Protein 3IC7 (pdb70)

Sequence (218 aa):
IYLQIADRICDDILLGQYEEEGRIPSVREYASIVVNANTVRSYEYLQSQEVIYNKRGIGFFVASGAKLIHSLRKEQFLKEEVGSFFRQLYTLGISIKEIEKYYEFIQRQNAIYLQIADRICDDILLGQYEEEGRIPSVREYAVNANTVRSYEYLQSQEVIYNKRGIGFFVASGAKLIHSLRKEQFLKEEVGSFFRQLYTLGISIKEIEKYYEFIQRQN

B-factor: mean 102.3, std 21.09, range [52.67, 275.91]

Foldseek 3Di:
DLPPVCCVVLCCVLVVVAPAQGADDDLQPVCVVVPDRPSSVHVVVCVVVQQWDQDVPPHIGGHDPNVVVVVVVVCVCVPPVVVVDVVVCVVVVNDPVRVVCVPVVVVVVD/DVCVVVLLVPLVCDLVCVADAQRFDDDLVVVPVHSVSVVSVVVCVVLVQWDDDVPPHIHGHHVNVNVVVPVVVCVCVPPVVVVVVVCVVVVHDPVVVVVCVVVVVVVD

Secondary structure (DSSP, 8-state):
-TTHHHHHHHHHHHTTSS-BTSEEPPTTTTTT----STT---HHHHHTTTSEEEETTTEEEE-TT---HHHHHHTTIIIIISHHHHHHIIIII--HHHHH--TTHHHHH-/-HHHHTTTTTHHHHHTTSS-BTSEE--HHHH----S---HHHHHHTTTSEEEETTTEEEEPTT---HHHHHHHHHHTTTHHHHHHHHHHHT--HHHH---TTTGGGG-

Nearest PDB structures (foldseek):
  3ic7-assembly1_B  TM=1.009E+00  e=1.689E-17  Bacteroides thetaiotaomicron VPI-5482
  3ic7-assembly1_A  TM=9.485E-01  e=8.881E-13  Bacteroides thetaiotaomicron VPI-5482
  2du9-assembly1_A  TM=7.535E-01  e=6.098E-07  Corynebacterium glutamicum ATCC 13032
  3tqn-assembly2_B  TM=7.382E-01  e=6.534E-06  Coxiella burnetii
  2ek5-assembly1_B  TM=7.025E-01  e=9.083E-06  Corynebacterium glutamicum ATCC 13032

Radius of gyration: 25.04 Å; Cα contacts (8 Å, |Δi|>4): 204; chains: 2; bounding box: 62×42×68 Å

CATH classification: 1.10.10.10 (+1 more: 1.10.287.100)

InterPro domains:
  IPR000524 Transcription regulator HTH, GntR [PF00392] (10-72)
  IPR000524 Transcription regulator HTH, GntR [PS50949] (7-75)
  IPR000524 Transcription regulator HTH, GntR [SM00345] (13-72)
  IPR000524 Transcription regulator HTH, GntR [cd07377] (9-73)
  IPR036388 Winged helix-like DNA-binding domain superfamily [G3DSA:1.10.10.10] (1-74)
  IPR036390 Winged helix DNA-binding domain superfamily [SSF46785] (2-76)

Structure (mmCIF, N/CA/C/O backbone):
data_3IC7
#
_entry.id   3IC7
#
_cell.length_a   82.826
_cell.length_b   82.826
_cell.length_c   85.162
_cell.angle_alpha   90.00
_cell.angle_beta   90.00
_cell.angle_gamma   120.00
#
_symmetry.space_group_name_H-M   'P 32 2 1'
#
loop_
_entity.id
_entity.type
_entity.pdbx_description
1 polymer 'Putative transcriptional regulator'
2 water water
#
loop_
_atom_site.group_PDB
_atom_site.id
_atom_site.type_symbol
_atom_site.label_atom_id
_atom_site.label_alt_id
_atom_site.label_comp_id
_atom_site.label_asym_id
_atom_site.label_entity_id
_atom_site.label_seq_id
_atom_site.pdbx_PDB_ins_code
_atom_site.Cartn_x
_atom_site.Cartn_y
_atom_site.Cartn_z
_atom_site.occupancy
_atom_site.B_iso_or_equiv
_atom_site.auth_seq_i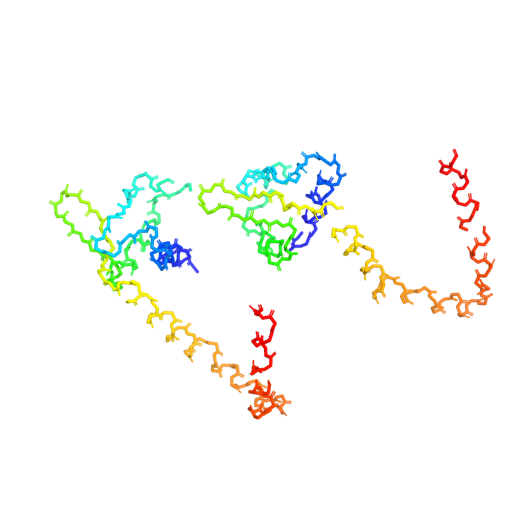d
_atom_site.auth_comp_id
_atom_site.auth_asym_id
_atom_site.auth_atom_id
_atom_site.pdbx_PDB_model_num
ATOM 1 N N . ILE A 1 12 ? 46.848 55.188 1.206 1.00 118.73 9 ILE A N 1
ATOM 2 C CA . ILE A 1 12 ? 45.406 55.215 1.007 1.00 121.59 9 ILE A CA 1
ATOM 3 C C . ILE A 1 12 ? 44.746 54.097 1.818 1.00 124.50 9 ILE A C 1
ATOM 4 O O . ILE A 1 12 ? 45.179 53.807 2.936 1.00 114.45 9 ILE A O 1
ATOM 9 N N . TYR A 1 13 ? 43.689 53.491 1.275 1.00 129.61 10 TYR A N 1
ATOM 10 C CA . TYR A 1 13 ? 43.083 52.336 1.927 1.00 132.62 10 TYR A CA 1
ATOM 11 C C . TYR A 1 13 ? 44.321 51.521 2.287 1.00 128.23 10 TYR A C 1
ATOM 12 O O . TYR A 1 13 ? 44.478 51.050 3.411 1.00 125.88 10 TYR A O 1
ATOM 21 N N . LEU A 1 14 ? 45.239 51.450 1.328 1.00 126.99 11 LEU A N 1
ATOM 22 C CA . LEU A 1 14 ? 46.347 50.512 1.371 1.00 124.80 11 LEU A CA 1
ATOM 23 C C . LEU A 1 14 ? 47.711 51.086 1.733 1.00 121.54 11 LEU A C 1
ATOM 24 O O . LEU A 1 14 ? 48.378 50.554 2.611 1.00 123.22 11 LEU A O 1
ATOM 29 N N . GLN A 1 15 ? 48.144 52.134 1.035 1.00 121.53 12 GLN A N 1
ATOM 30 C CA . GLN A 1 15 ? 49.551 52.529 1.085 1.00 119.46 12 GLN A CA 1
ATOM 31 C C . GLN A 1 15 ? 50.089 52.348 2.486 1.00 115.55 12 GLN A C 1
ATOM 32 O O . GLN A 1 15 ? 51.119 51.698 2.683 1.00 108.47 12 GLN A O 1
ATOM 38 N N . ILE A 1 16 ? 49.344 52.906 3.443 1.00 119.70 13 ILE A N 1
ATOM 39 C CA . ILE A 1 16 ? 49.581 52.811 4.895 1.00 113.99 13 ILE A CA 1
ATOM 40 C C . ILE A 1 16 ? 50.170 51.469 5.380 1.00 109.64 13 ILE A C 1
ATOM 41 O O . ILE A 1 16 ? 51.174 51.442 6.112 1.00 105.25 13 ILE A O 1
ATOM 46 N N . ALA A 1 17 ? 49.511 50.377 4.979 1.00 109.94 14 ALA A N 1
ATOM 47 C CA . ALA A 1 17 ? 49.909 49.005 5.297 1.00 104.24 14 ALA A CA 1
ATOM 48 C C . ALA A 1 17 ? 51.410 48.830 5.156 1.00 98.56 14 ALA A C 1
ATOM 49 O O . ALA A 1 17 ? 52.049 48.192 5.978 1.00 98.32 14 ALA A O 1
ATOM 51 N N . ASP A 1 18 ? 51.966 49.418 4.108 1.00 94.61 15 ASP A N 1
ATOM 52 C CA . ASP A 1 18 ? 53.391 49.328 3.862 1.00 94.63 15 ASP A CA 1
ATOM 53 C C . ASP A 1 18 ? 54.221 50.186 4.841 1.00 95.79 15 ASP A C 1
ATOM 54 O O . ASP A 1 18 ? 55.168 49.677 5.416 1.00 99.04 15 ASP A O 1
ATOM 59 N N . ARG A 1 19 ? 53.872 51.455 5.068 1.00 95.32 16 ARG A N 1
ATOM 60 C CA . ARG A 1 19 ? 54.641 52.272 6.016 1.00 92.19 16 ARG A CA 1
ATOM 61 C C . ARG A 1 19 ? 54.643 51.598 7.358 1.00 90.67 16 ARG A C 1
ATOM 62 O O . ARG A 1 19 ? 55.634 51.598 8.085 1.00 89.59 16 ARG A O 1
ATOM 70 N N . ILE A 1 20 ? 53.505 51.018 7.674 1.00 90.01 17 ILE A N 1
ATOM 71 C CA . ILE A 1 20 ? 53.333 50.369 8.944 1.00 89.03 17 ILE A CA 1
ATOM 72 C C . ILE A 1 20 ? 53.906 48.982 8.906 1.00 87.95 17 ILE A C 1
ATOM 73 O O . ILE A 1 20 ? 54.632 48.586 9.805 1.00 91.74 17 ILE A O 1
ATOM 78 N N . CYS A 1 21 ? 53.586 48.233 7.865 1.00 83.97 18 CYS A N 1
ATOM 79 C CA . CYS A 1 21 ? 54.167 46.911 7.750 1.00 86.39 18 CYS A CA 1
ATOM 80 C C . CYS A 1 21 ? 55.687 47.005 7.831 1.00 89.42 18 CYS A C 1
ATOM 81 O O . CYS A 1 21 ? 56.335 46.204 8.514 1.00 86.61 18 CYS A O 1
ATOM 84 N N . ASP A 1 22 ? 56.256 47.991 7.149 1.00 88.45 19 ASP A N 1
ATOM 85 C CA . ASP A 1 22 ? 57.701 48.143 7.139 1.00 83.82 19 ASP A CA 1
ATOM 86 C C . ASP A 1 22 ? 58.179 48.653 8.486 1.00 83.63 19 ASP A C 1
ATOM 87 O O . ASP A 1 22 ? 59.234 48.247 8.956 1.00 83.01 19 ASP A O 1
ATOM 92 N N . ASP A 1 23 ? 57.396 49.513 9.124 1.00 86.77 20 ASP A N 1
ATOM 93 C CA . ASP A 1 23 ? 57.594 49.700 10.546 1.00 86.84 20 ASP A CA 1
ATOM 94 C C . ASP A 1 23 ? 57.712 48.288 11.141 1.00 83.20 20 ASP A C 1
ATOM 95 O O . ASP A 1 23 ? 58.662 48.001 11.874 1.00 76.52 20 ASP A O 1
ATOM 100 N N . ILE A 1 24 ? 56.779 47.400 10.772 1.00 81.59 21 ILE A N 1
ATOM 101 C CA . ILE A 1 24 ? 56.661 46.067 11.389 1.00 82.35 21 ILE A CA 1
ATOM 102 C C . ILE A 1 24 ? 57.772 45.083 11.050 1.00 78.53 21 ILE A C 1
ATOM 103 O O . ILE A 1 24 ? 58.221 44.337 11.920 1.00 79.17 21 ILE A O 1
ATOM 108 N N . LEU A 1 25 ? 58.198 45.062 9.794 1.00 75.75 22 LEU A N 1
ATOM 109 C CA . LEU A 1 25 ? 59.294 44.198 9.379 1.00 76.08 22 LEU A CA 1
ATOM 110 C C . LEU A 1 25 ? 60.651 44.788 9.746 1.00 77.81 22 LEU A C 1
ATOM 111 O O . LEU A 1 25 ? 61.672 44.083 9.744 1.00 74.72 22 LEU A O 1
ATOM 116 N N . LEU A 1 26 ? 60.648 46.089 10.038 1.00 74.77 23 LEU A N 1
ATOM 117 C CA . LEU A 1 26 ? 61.796 46.764 10.622 1.00 72.41 23 LEU A CA 1
ATOM 118 C C . LEU A 1 26 ? 61.864 46.445 12.115 1.00 79.66 23 LEU A C 1
ATOM 119 O O . LEU A 1 26 ? 62.751 46.937 12.837 1.00 76.27 23 LEU A O 1
ATOM 124 N N . GLY A 1 27 ? 60.908 45.634 12.567 1.00 75.81 24 GLY A N 1
ATOM 125 C CA . GLY A 1 27 ? 60.742 45.328 13.968 1.00 70.76 24 GLY A CA 1
ATOM 126 C C . GLY A 1 27 ? 60.517 46.601 14.755 1.00 72.46 24 GLY A C 1
ATOM 127 O O . GLY A 1 27 ? 60.679 46.621 15.968 1.00 75.07 24 GLY A O 1
ATOM 128 N N . GLN A 1 28 ? 60.154 47.673 14.064 1.00 72.30 25 GLN A N 1
ATOM 129 C CA . GLN A 1 28 ? 59.850 48.933 14.718 1.00 75.95 25 GLN A CA 1
ATOM 130 C C . GLN A 1 28 ? 58.673 48.686 15.677 1.00 82.51 25 GLN A C 1
ATOM 131 O O . GLN A 1 28 ? 58.629 49.220 16.805 1.00 85.38 25 GLN A O 1
ATOM 137 N N . TYR A 1 29 ? 57.728 47.861 15.221 1.00 79.05 26 TYR A N 1
ATOM 138 C CA . TYR A 1 29 ? 56.622 47.396 16.050 1.00 80.69 26 TYR A CA 1
ATOM 139 C C . TYR A 1 29 ? 56.752 45.911 16.224 1.00 81.52 26 TYR A C 1
ATOM 140 O O . TYR A 1 29 ? 56.784 45.167 15.239 1.00 74.77 26 TYR A O 1
ATOM 149 N N . GLU A 1 30 ? 56.812 45.494 17.488 1.00 78.68 27 GLU A N 1
ATOM 150 C CA . GLU A 1 30 ? 56.971 44.094 17.870 1.00 76.18 27 GLU A CA 1
ATOM 151 C C . GLU A 1 30 ? 55.653 43.284 17.796 1.00 78.99 27 GLU A C 1
ATOM 152 O O . GLU A 1 30 ? 54.561 43.833 17.941 1.00 81.67 27 GLU A O 1
ATOM 158 N N . GLU A 1 31 ? 55.737 41.983 17.554 1.00 75.44 28 GLU A N 1
ATOM 159 C CA . GLU A 1 31 ? 54.523 41.182 17.555 1.00 72.09 28 GLU A CA 1
ATOM 160 C C . GLU A 1 31 ? 54.103 41.066 18.986 1.00 72.32 28 GLU A C 1
ATOM 161 O O . GLU A 1 31 ? 54.953 40.897 19.863 1.00 75.06 28 GLU A O 1
ATOM 167 N N . GLU A 1 32 ? 52.802 41.185 19.235 1.00 74.87 29 GLU A N 1
ATOM 168 C CA . GLU A 1 32 ? 52.263 41.222 20.612 1.00 77.75 29 GLU A CA 1
ATOM 169 C C . GLU A 1 32 ? 52.664 42.498 21.309 1.00 74.03 29 GLU A C 1
ATOM 170 O O . GLU A 1 32 ? 52.790 42.564 22.529 1.00 73.15 29 GLU A O 1
ATOM 176 N N . GLY A 1 33 ? 52.879 43.504 20.485 1.00 75.20 30 GLY A N 1
ATOM 177 C CA . GLY A 1 33 ? 53.216 44.822 20.943 1.00 80.46 30 GLY A CA 1
ATOM 178 C C . GLY A 1 33 ? 52.459 45.840 20.120 1.00 89.08 30 GLY A C 1
ATOM 179 O O . GLY A 1 33 ? 51.893 45.543 19.048 1.00 83.83 30 GLY A O 1
ATOM 180 N N . ARG A 1 34 ? 52.439 47.072 20.619 1.00 98.41 31 ARG A N 1
ATOM 181 C CA . ARG A 1 34 ? 51.377 48.014 20.290 1.00 102.60 31 ARG A CA 1
ATOM 182 C C . ARG A 1 34 ? 51.760 48.884 19.097 1.00 93.63 31 ARG A C 1
ATOM 183 O O . ARG A 1 34 ? 52.908 49.309 18.970 1.00 81.78 31 ARG A O 1
ATOM 191 N N . ILE A 1 35 ? 50.791 49.144 18.225 1.00 94.67 32 ILE A N 1
ATOM 192 C CA . ILE A 1 35 ? 50.829 50.322 17.367 1.00 99.92 32 ILE A CA 1
ATOM 193 C C . ILE A 1 35 ? 50.005 51.461 17.957 1.00 111.07 32 ILE A C 1
ATOM 194 O O . ILE A 1 35 ? 48.926 51.239 18.508 1.00 112.93 32 ILE A O 1
ATOM 199 N N . PRO A 1 36 ? 50.519 52.681 17.838 1.00 117.53 33 PRO A N 1
ATOM 200 C CA . PRO A 1 36 ? 49.935 53.834 18.529 1.00 128.87 33 PRO A CA 1
ATOM 201 C C . PRO A 1 36 ? 48.632 54.285 17.876 1.00 133.97 33 PRO A C 1
ATOM 202 O O . PRO A 1 36 ? 48.287 53.807 16.795 1.00 130.61 33 PRO A O 1
ATOM 206 N N . SER A 1 37 ? 47.921 55.197 18.531 1.00 134.02 34 SER A N 1
ATOM 207 C CA . SER A 1 37 ? 46.538 55.490 18.176 1.00 130.40 34 SER A CA 1
ATOM 208 C C . SER A 1 37 ? 46.408 55.828 16.694 1.00 125.14 34 SER A C 1
ATOM 209 O O . SER A 1 37 ? 47.329 56.379 16.091 1.00 121.13 34 SER A O 1
ATOM 212 N N . VAL A 1 38 ? 45.260 55.495 16.115 1.00 118.57 35 VAL A N 1
ATOM 213 C CA . VAL A 1 38 ? 44.896 55.991 14.793 1.00 116.25 35 VAL A CA 1
ATOM 214 C C . VAL A 1 38 ? 44.707 57.504 14.804 1.00 115.62 35 VAL A C 1
ATOM 215 O O . VAL A 1 38 ? 44.704 58.147 13.754 1.00 122.25 35 VAL A O 1
ATOM 219 N N . ARG A 1 39 ? 44.548 58.066 15.998 1.00 124.01 36 ARG A N 1
ATOM 220 C CA . ARG A 1 39 ? 44.628 59.510 16.181 1.00 127.61 36 ARG A CA 1
ATOM 221 C C . ARG A 1 39 ? 46.035 60.026 15.894 1.00 127.29 36 ARG A C 1
ATOM 222 O O . ARG A 1 39 ? 46.212 61.001 15.163 1.00 122.38 36 ARG A O 1
ATOM 230 N N . GLU A 1 40 ? 47.031 59.365 16.474 1.00 127.95 37 GLU A N 1
ATOM 231 C CA . GLU A 1 40 ? 48.364 59.944 16.599 1.00 125.17 37 GLU A CA 1
ATOM 232 C C . GLU A 1 40 ? 49.113 59.896 15.271 1.00 122.31 37 GLU A C 1
ATOM 233 O O . GLU A 1 40 ? 49.776 60.859 14.887 1.00 116.05 37 GLU A O 1
ATOM 239 N N . TYR A 1 41 ? 49.002 58.769 14.575 1.00 119.54 38 TYR A N 1
ATOM 240 C CA . TYR A 1 41 ? 49.914 58.450 13.484 1.00 127.13 38 TYR A CA 1
ATOM 241 C C . TYR A 1 41 ? 49.716 59.397 12.305 1.00 128.97 38 TYR A C 1
ATOM 242 O O . TYR A 1 41 ? 50.667 59.729 11.596 1.00 126.08 38 TYR A O 1
ATOM 251 N N . ALA A 1 42 ? 48.476 59.828 12.100 1.00 128.23 39 ALA A N 1
ATOM 252 C CA . ALA A 1 42 ? 48.144 60.718 10.981 1.00 126.11 39 ALA A CA 1
ATOM 253 C C . ALA A 1 42 ? 48.710 62.164 11.014 1.00 125.35 39 ALA A C 1
ATOM 254 O O . ALA A 1 42 ? 48.649 62.886 10.011 1.00 118.01 39 ALA A O 1
ATOM 256 N N . SER A 1 43 ? 49.239 62.575 12.168 1.00 127.55 40 SER A N 1
ATOM 257 C CA . SER A 1 43 ? 49.855 63.898 12.364 1.00 124.79 40 SER A CA 1
ATOM 258 C C . SER A 1 43 ? 51.235 63.871 11.712 1.00 129.13 40 SER A C 1
ATOM 259 O O . SER A 1 43 ? 51.593 64.724 10.869 1.00 120.29 40 SER A O 1
ATOM 262 N N . ILE A 1 44 ? 51.975 62.844 12.143 1.00 131.95 41 ILE A N 1
ATOM 263 C CA . ILE A 1 44 ? 53.346 62.528 11.750 1.00 131.66 41 ILE A CA 1
ATOM 264 C C . ILE A 1 44 ? 53.452 62.289 10.252 1.00 125.38 41 ILE A C 1
ATOM 265 O O . ILE A 1 44 ? 54.546 62.073 9.718 1.00 127.57 41 ILE A O 1
ATOM 270 N N . VAL A 1 45 ? 52.308 62.343 9.578 1.00 121.02 42 VAL A N 1
ATOM 271 C CA . VAL A 1 45 ? 52.239 61.966 8.180 1.00 124.44 42 VAL A CA 1
ATOM 272 C C . VAL A 1 45 ? 51.193 62.791 7.426 1.00 122.46 42 VAL A C 1
ATOM 273 O O . VAL A 1 45 ? 51.361 63.999 7.236 1.00 125.26 42 VAL A O 1
ATOM 277 N N . VAL A 1 47 ? 48.557 64.382 6.319 1.00 119.86 44 VAL A N 1
ATOM 278 C CA . VAL A 1 47 ? 48.073 64.678 7.662 1.00 136.01 44 VAL A CA 1
ATOM 279 C C . VAL A 1 47 ? 46.561 64.484 7.790 1.00 142.67 44 VAL A C 1
ATOM 280 O O . VAL A 1 47 ? 45.873 65.378 8.297 1.00 147.86 44 VAL A O 1
ATOM 284 N N . ASN A 1 48 ? 46.045 63.335 7.336 1.00 137.89 45 ASN A N 1
ATOM 285 C CA . ASN A 1 48 ? 44.615 63.001 7.507 1.00 139.05 45 ASN A CA 1
ATOM 286 C C . ASN A 1 48 ? 44.305 61.936 8.550 1.00 136.81 45 ASN A C 1
ATOM 287 O O . ASN A 1 48 ? 45.104 61.035 8.765 1.00 137.78 45 ASN A O 1
ATOM 292 N N . ALA A 1 49 ? 43.094 62.003 9.115 1.00 139.34 46 ALA A N 1
ATOM 293 C CA . ALA A 1 49 ? 42.690 61.181 10.267 1.00 137.69 46 ALA A CA 1
ATOM 294 C C . ALA A 1 49 ? 41.642 60.070 10.037 1.00 134.58 46 ALA A C 1
ATOM 295 O O . ALA A 1 49 ? 41.793 58.961 10.553 1.00 129.75 46 ALA A O 1
ATOM 297 N N . ASN A 1 50 ? 40.573 60.351 9.299 1.00 134.05 47 ASN A N 1
ATOM 298 C CA . ASN A 1 50 ? 39.497 59.364 9.227 1.00 134.66 47 ASN A CA 1
ATOM 299 C C . ASN A 1 50 ? 39.656 58.318 8.133 1.00 139.12 47 ASN A C 1
ATOM 300 O O . ASN A 1 50 ? 38.993 57.278 8.162 1.00 141.88 47 ASN A O 1
ATOM 305 N N . THR A 1 51 ? 40.518 58.586 7.159 1.00 136.86 48 THR A N 1
ATOM 306 C CA . THR A 1 51 ? 40.828 57.551 6.179 1.00 135.41 48 THR A CA 1
ATOM 307 C C . THR A 1 51 ? 41.832 56.551 6.812 1.00 133.06 48 THR A C 1
ATOM 308 O O . THR A 1 51 ? 42.144 55.494 6.241 1.00 125.01 48 THR A O 1
ATOM 312 N N . VAL A 1 52 ? 42.288 56.895 8.022 1.00 135.79 49 VAL A N 1
ATOM 313 C CA . VAL A 1 52 ? 43.063 56.001 8.889 1.00 128.09 49 VAL A CA 1
ATOM 314 C C . VAL A 1 52 ? 42.149 55.032 9.653 1.00 127.48 49 VAL A C 1
ATOM 315 O O . VAL A 1 52 ? 42.623 54.187 10.402 1.00 118.40 49 VAL A O 1
ATOM 327 N N . ARG A 1 54 ? 39.804 53.484 7.490 1.00 143.80 51 ARG A N 1
ATOM 328 C CA . ARG A 1 54 ? 39.664 52.544 6.375 1.00 142.73 51 ARG A CA 1
ATOM 329 C C . ARG A 1 54 ? 40.858 51.581 6.279 1.00 131.37 51 ARG A C 1
ATOM 330 O O . ARG A 1 54 ? 40.876 50.705 5.411 1.00 134.75 51 ARG A O 1
ATOM 338 N N . SER A 1 55 ? 41.829 51.718 7.186 1.00 124.21 52 SER A N 1
ATOM 339 C CA . SER A 1 55 ? 42.999 50.814 7.217 1.00 122.33 52 SER A CA 1
ATOM 340 C C . SER A 1 55 ? 42.983 49.689 8.275 1.00 117.40 52 SER A C 1
ATOM 341 O O . SER A 1 55 ? 43.118 48.510 7.939 1.00 111.69 52 SER A O 1
ATOM 344 N N . TYR A 1 56 ? 42.833 50.044 9.547 1.00 119.60 53 TYR A N 1
ATOM 345 C CA . TYR A 1 56 ? 42.853 49.032 10.592 1.00 113.06 53 TYR A CA 1
ATOM 346 C C . TYR A 1 56 ? 41.698 47.978 10.452 1.00 114.12 53 TYR A C 1
ATOM 347 O O . TYR A 1 56 ? 41.800 46.889 11.043 1.00 110.00 53 TYR A O 1
ATOM 356 N N . GLU A 1 57 ? 40.618 48.292 9.702 1.00 115.84 54 GLU A N 1
ATOM 357 C CA . GLU A 1 57 ? 39.594 47.274 9.310 1.00 116.50 54 GLU A CA 1
ATOM 358 C C . GLU A 1 57 ? 40.258 46.285 8.399 1.00 116.56 54 GLU A C 1
ATOM 359 O O . GLU A 1 57 ? 40.164 45.063 8.561 1.00 117.66 54 GLU A O 1
ATOM 365 N N . TYR A 1 58 ? 40.899 46.834 7.389 1.00 112.73 55 TYR A N 1
ATOM 366 C CA . TYR A 1 58 ? 41.440 45.991 6.380 1.00 111.52 55 TYR A CA 1
ATOM 367 C C . TYR A 1 58 ? 42.451 45.102 7.113 1.00 107.73 55 TYR A C 1
ATOM 368 O O . TYR A 1 58 ? 42.344 43.881 7.043 1.00 107.90 55 TYR A O 1
ATOM 377 N N . LEU 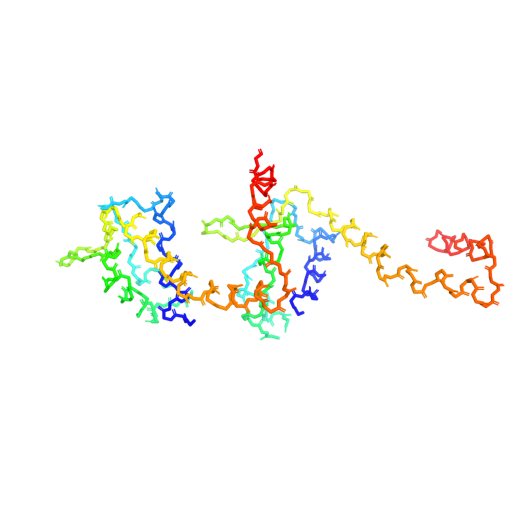A 1 59 ? 43.347 45.707 7.900 1.00 106.72 56 LEU A N 1
ATOM 378 C CA . LEU A 1 59 ? 44.388 44.962 8.647 1.00 106.56 56 LEU A CA 1
ATOM 379 C C . LEU A 1 59 ? 43.910 43.919 9.648 1.00 106.44 56 LEU A C 1
ATOM 380 O O . LEU A 1 59 ? 44.373 42.782 9.598 1.00 103.94 56 LEU A O 1
ATOM 385 N N . GLN A 1 60 ? 43.015 44.321 10.559 1.00 108.84 57 GLN A N 1
ATOM 386 C CA . GLN A 1 60 ? 42.458 43.447 11.609 1.00 105.21 57 GLN A CA 1
ATOM 387 C C . GLN A 1 60 ? 41.395 42.428 11.138 1.00 109.42 57 GLN A C 1
ATOM 388 O O . GLN A 1 60 ? 40.990 41.553 11.910 1.00 107.44 57 GLN A O 1
ATOM 394 N N . SER A 1 61 ? 40.929 42.565 9.891 1.00 116.57 58 SER A N 1
ATOM 395 C CA . SER A 1 61 ? 40.093 41.546 9.232 1.00 116.23 58 SER A CA 1
ATOM 396 C C . SER A 1 61 ? 40.950 40.874 8.157 1.00 113.54 58 SER A C 1
ATOM 397 O O . SER A 1 61 ? 40.478 40.026 7.392 1.00 118.21 58 SER A O 1
ATOM 400 N N . GLN A 1 62 ? 42.220 41.261 8.105 1.00 107.84 59 GLN A N 1
ATOM 401 C CA . GLN A 1 62 ? 43.221 40.508 7.359 1.00 103.52 59 GLN A CA 1
ATOM 402 C C . GLN A 1 62 ? 44.233 39.857 8.297 1.00 106.80 59 GLN A C 1
ATOM 403 O O . GLN A 1 62 ? 45.118 39.123 7.858 1.00 105.38 59 GLN A O 1
ATOM 409 N N . GLU A 1 63 ? 44.096 40.133 9.590 1.00 108.95 60 GLU A N 1
ATOM 410 C CA . GLU A 1 63 ? 44.674 39.278 10.620 1.00 99.84 60 GLU A CA 1
ATOM 411 C C . GLU A 1 63 ? 46.137 39.627 10.869 1.00 92.67 60 GLU A C 1
ATOM 412 O O . GLU A 1 63 ? 46.826 38.948 11.630 1.00 88.94 60 GLU A O 1
ATOM 418 N N . VAL A 1 64 ? 46.606 40.689 10.222 1.00 99.91 61 VAL A N 1
ATOM 419 C CA . VAL A 1 64 ? 47.934 41.226 10.492 1.00 97.86 61 VAL A CA 1
ATOM 420 C C . VAL A 1 64 ? 47.936 42.084 11.753 1.00 96.65 61 VAL A C 1
ATOM 421 O O . VAL A 1 64 ? 48.944 42.704 12.092 1.00 96.20 61 VAL A O 1
ATOM 425 N N . ILE A 1 65 ? 46.801 42.114 12.444 1.00 94.87 62 ILE A N 1
ATOM 426 C CA . ILE A 1 65 ? 46.589 43.066 13.528 1.00 85.24 62 ILE A CA 1
ATOM 427 C C . ILE A 1 65 ? 45.261 42.811 14.234 1.00 91.49 62 ILE A C 1
ATOM 428 O O . ILE A 1 65 ? 44.410 42.079 13.729 1.00 100.22 62 ILE A O 1
ATOM 433 N N . TYR A 1 66 ? 45.092 43.419 15.403 1.00 92.49 63 TYR A N 1
ATOM 434 C CA . TYR A 1 66 ? 43.851 43.296 16.158 1.00 97.92 63 TYR A CA 1
ATOM 435 C C . TYR A 1 66 ? 43.745 44.379 17.227 1.00 99.14 63 TYR A C 1
ATOM 436 O O . TYR A 1 66 ? 44.748 44.970 17.626 1.00 92.15 63 TYR A O 1
ATOM 445 N N . ASN A 1 67 ? 42.524 44.634 17.685 1.00 102.05 64 ASN A N 1
ATOM 446 C CA . ASN A 1 67 ? 42.280 45.672 18.679 1.00 96.70 64 ASN A CA 1
ATOM 447 C C . ASN A 1 67 ? 41.742 45.103 19.987 1.00 93.96 64 ASN A C 1
ATOM 448 O O . ASN A 1 67 ? 40.585 44.690 20.066 1.00 95.14 64 ASN A O 1
ATOM 453 N N . LYS A 1 68 ? 42.589 45.084 21.011 1.00 94.07 65 LYS A N 1
ATOM 454 C CA . LYS A 1 68 ? 42.153 44.777 22.347 1.00 91.88 65 LYS A CA 1
ATOM 455 C C . LYS A 1 68 ? 41.143 45.863 22.665 1.00 96.84 65 LYS A C 1
ATOM 456 O O . LYS A 1 68 ? 41.456 47.035 22.537 1.00 99.18 65 LYS A O 1
ATOM 462 N N . ARG A 1 69 ? 39.943 45.466 23.076 1.00 98.29 66 ARG A N 1
ATOM 463 C CA . ARG A 1 69 ? 38.819 46.390 23.163 1.00 100.90 66 ARG A CA 1
ATOM 464 C C . ARG A 1 69 ? 38.981 47.347 24.339 1.00 108.47 66 ARG A C 1
ATOM 465 O O . ARG A 1 69 ? 38.861 46.947 25.497 1.00 102.93 66 ARG A O 1
ATOM 473 N N . GLY A 1 70 ? 39.253 48.611 24.035 1.00 111.47 67 GLY A N 1
ATOM 474 C CA . GLY A 1 70 ? 39.438 49.620 25.061 1.00 116.41 67 GLY A CA 1
ATOM 475 C C . GLY A 1 70 ? 40.899 49.840 25.403 1.00 115.83 67 GLY A C 1
ATOM 476 O O . GLY A 1 70 ? 41.223 50.422 26.437 1.00 101.76 67 GLY A O 1
ATOM 477 N N . ILE A 1 71 ? 41.783 49.371 24.528 1.00 114.88 68 ILE A N 1
ATOM 478 C CA . ILE A 1 71 ? 43.218 49.467 24.764 1.00 111.00 68 ILE A CA 1
ATOM 479 C C . ILE A 1 71 ? 43.947 49.983 23.527 1.00 107.85 68 ILE A C 1
ATOM 480 O O . ILE A 1 71 ? 44.861 50.801 23.629 1.00 108.47 68 ILE A O 1
ATOM 485 N N . GLY A 1 72 ? 43.535 49.499 22.359 1.00 104.27 69 GLY A N 1
ATOM 486 C CA . GLY A 1 72 ? 44.188 49.857 21.114 1.00 96.31 69 GLY A CA 1
ATOM 487 C C . GLY A 1 72 ? 44.491 48.649 20.250 1.00 89.14 69 GLY A C 1
ATOM 488 O O . GLY A 1 72 ? 43.986 47.553 20.498 1.00 89.42 69 GLY A O 1
ATOM 489 N N . PHE A 1 73 ? 45.319 48.849 19.230 1.00 93.52 70 PHE A N 1
ATOM 490 C CA . PHE A 1 73 ? 45.690 47.772 18.321 1.00 97.43 70 PHE A CA 1
ATOM 491 C C . PHE A 1 73 ? 47.107 47.281 18.597 1.00 92.95 70 PHE A C 1
ATOM 492 O O . PHE A 1 73 ? 47.940 48.022 19.119 1.00 95.94 70 PHE A O 1
ATOM 500 N N . PHE A 1 74 ? 47.374 46.028 18.243 1.00 85.88 71 PHE A N 1
ATOM 501 C CA . PHE A 1 74 ? 48.609 45.399 18.584 1.00 86.84 71 PHE A CA 1
ATOM 502 C C . PHE A 1 74 ? 49.056 44.765 17.343 1.00 80.03 71 PHE A C 1
ATOM 503 O O . PHE A 1 74 ? 48.286 44.617 16.414 1.00 82.80 71 PHE A O 1
ATOM 511 N N . VAL A 1 75 ? 50.311 44.378 17.330 1.00 83.66 72 VAL A N 1
ATOM 512 C CA . VAL A 1 75 ? 50.785 43.519 16.279 1.00 86.51 72 VAL A CA 1
ATOM 513 C C . VAL A 1 75 ? 50.301 42.104 16.602 1.00 83.67 72 VAL A C 1
ATOM 514 O O . VAL A 1 75 ? 50.329 41.681 17.755 1.00 78.09 72 VAL A O 1
ATOM 518 N N . ALA A 1 76 ? 49.819 41.403 15.579 1.00 80.67 73 ALA A N 1
ATOM 519 C CA . ALA A 1 76 ? 49.365 40.034 15.741 1.00 78.46 73 ALA A CA 1
ATOM 520 C C . ALA A 1 76 ? 50.571 39.135 15.861 1.00 76.50 73 ALA A C 1
ATOM 521 O O . ALA A 1 76 ? 51.516 39.282 15.088 1.00 76.13 73 ALA A O 1
ATOM 523 N N . SER A 1 77 ? 50.532 38.196 16.808 1.00 74.64 74 SER A N 1
ATOM 524 C CA . SER A 1 77 ? 51.625 37.234 16.989 1.00 75.50 74 SER A CA 1
ATOM 525 C C . SER A 1 77 ? 51.820 36.356 15.755 1.00 76.61 74 SER A C 1
ATOM 526 O O . SER A 1 77 ? 51.046 35.417 15.522 1.00 70.57 74 SER A O 1
ATOM 529 N N . GLY A 1 78 ? 52.881 36.670 14.999 1.00 79.82 75 GLY A N 1
ATOM 530 C CA . GLY A 1 78 ? 53.227 36.041 13.728 1.00 75.20 75 GLY A CA 1
ATOM 531 C C . GLY A 1 78 ? 52.969 36.953 12.530 1.00 79.64 75 GLY A C 1
ATOM 532 O O . GLY A 1 78 ? 52.559 36.483 11.464 1.00 81.50 75 GLY A O 1
ATOM 533 N N . ALA A 1 79 ? 53.200 38.258 12.695 1.00 84.61 76 ALA A N 1
ATOM 534 C CA . ALA A 1 79 ? 52.797 39.251 11.685 1.00 84.97 76 ALA A CA 1
ATOM 535 C C . ALA A 1 79 ? 53.819 39.398 10.557 1.00 87.97 76 ALA A C 1
ATOM 536 O O . ALA A 1 79 ? 53.444 39.368 9.377 1.00 83.36 76 ALA A O 1
ATOM 538 N N . LYS A 1 80 ? 55.102 39.539 10.946 1.00 94.26 77 LYS A N 1
ATOM 539 C CA . LYS A 1 80 ? 56.254 39.763 10.031 1.00 86.52 77 LYS A CA 1
ATOM 540 C C . LYS A 1 80 ? 56.329 38.762 8.888 1.00 85.78 77 LYS A C 1
ATOM 541 O O . LYS A 1 80 ? 57.163 38.910 8.009 1.00 88.97 77 LYS A O 1
ATOM 555 N N . LEU A 1 82 ? 53.306 36.705 7.494 1.00 90.16 79 LEU A N 1
ATOM 556 C CA . LEU A 1 82 ? 52.186 36.630 6.599 1.00 91.75 79 LEU A CA 1
ATOM 557 C C . LEU A 1 82 ? 52.358 37.724 5.555 1.00 88.29 79 LEU A C 1
ATOM 558 O O . LEU A 1 82 ? 52.096 37.505 4.386 1.00 90.33 79 LEU A O 1
ATOM 563 N N . ILE A 1 83 ? 52.856 38.878 5.991 1.00 89.01 80 ILE A N 1
ATOM 564 C CA . ILE A 1 83 ? 53.119 40.018 5.119 1.00 86.73 80 ILE A CA 1
ATOM 565 C C . ILE A 1 83 ? 54.047 39.626 3.996 1.00 88.82 80 ILE A C 1
ATOM 566 O O . ILE A 1 83 ? 53.747 39.829 2.820 1.00 88.82 80 ILE A O 1
ATOM 571 N N . HIS A 1 84 ? 55.189 39.069 4.357 1.00 85.90 81 HIS A N 1
ATOM 572 C CA . HIS A 1 84 ? 56.148 38.703 3.346 1.00 89.11 81 HIS A CA 1
ATOM 573 C C . HIS A 1 84 ? 55.511 37.878 2.267 1.00 94.14 81 HIS A C 1
ATOM 574 O O . HIS A 1 84 ? 55.795 38.053 1.061 1.00 89.03 81 HIS A O 1
ATOM 581 N N . SER A 1 85 ? 54.651 36.973 2.737 1.00 92.56 82 SER A N 1
ATOM 582 C CA . SER A 1 85 ? 53.894 36.079 1.877 1.00 94.55 82 SER A CA 1
ATOM 583 C C . SER A 1 85 ? 52.916 36.850 1.024 1.00 89.71 82 SER A C 1
ATOM 584 O O . SER A 1 85 ? 52.952 36.763 -0.185 1.00 95.01 82 SER A O 1
ATOM 587 N N . LEU A 1 86 ? 52.032 37.598 1.667 1.00 88.06 83 LEU A N 1
ATOM 588 C CA . LEU A 1 86 ? 51.061 38.422 0.961 1.00 93.63 83 LEU A CA 1
ATOM 589 C C . LEU A 1 86 ? 51.777 39.514 0.178 1.00 95.46 83 LEU A C 1
ATOM 590 O O . LEU A 1 86 ? 51.179 40.199 -0.649 1.00 94.14 83 LEU A O 1
ATOM 595 N N . ARG A 1 87 ? 53.056 39.697 0.471 1.00 92.53 84 ARG A N 1
ATOM 596 C CA . ARG A 1 87 ? 53.886 40.492 -0.393 1.00 85.80 84 ARG A CA 1
ATOM 597 C C . ARG A 1 87 ? 54.359 39.577 -1.494 1.00 85.61 84 ARG A C 1
ATOM 598 O O . ARG A 1 87 ? 54.330 39.976 -2.648 1.00 89.23 84 ARG A O 1
ATOM 606 N N . LYS A 1 88 ? 54.746 38.347 -1.129 1.00 85.39 85 LYS A N 1
ATOM 607 C CA . LYS A 1 88 ? 55.175 37.300 -2.083 1.00 88.20 85 LYS A CA 1
ATOM 608 C C . LYS A 1 88 ? 54.072 36.833 -3.075 1.00 96.26 85 LYS A C 1
ATOM 609 O O . LYS A 1 88 ? 54.343 36.699 -4.274 1.00 103.13 85 LYS A O 1
ATOM 615 N N . GLU A 1 89 ? 52.842 36.617 -2.597 1.00 94.83 86 GLU A N 1
ATOM 616 C CA . GLU A 1 89 ? 51.756 36.064 -3.433 1.00 98.55 86 GLU A CA 1
ATOM 617 C C . GLU A 1 89 ? 51.089 37.125 -4.282 1.00 103.82 86 GLU A C 1
ATOM 618 O O . GLU A 1 89 ? 50.301 36.810 -5.173 1.00 110.77 86 GLU A O 1
ATOM 624 N N . GLN A 1 90 ? 51.394 38.382 -3.987 1.00 101.34 87 GLN A N 1
ATOM 625 C CA . GLN A 1 90 ? 50.881 39.494 -4.761 1.00 98.33 87 GLN A CA 1
ATOM 626 C C . GLN A 1 90 ? 51.819 39.781 -5.921 1.00 104.64 87 GLN A C 1
ATOM 627 O O . GLN A 1 90 ? 51.450 40.460 -6.875 1.00 108.44 87 GLN A O 1
ATOM 633 N N . PHE A 1 91 ? 53.044 39.269 -5.818 1.00 105.99 88 PHE A N 1
ATOM 634 C CA . PHE A 1 91 ? 53.944 39.167 -6.960 1.00 107.33 88 PHE A CA 1
ATOM 635 C C . PHE A 1 91 ? 53.357 38.124 -7.941 1.00 108.75 88 PHE A C 1
ATOM 636 O O . PHE A 1 91 ? 53.584 38.214 -9.136 1.00 109.87 88 PHE A O 1
ATOM 644 N N . LEU A 1 92 ? 52.560 37.172 -7.443 1.00 110.17 89 LEU A N 1
ATOM 645 C CA . LEU A 1 92 ? 52.148 36.006 -8.247 1.00 108.26 89 LEU A CA 1
ATOM 646 C C . LEU A 1 92 ? 50.868 36.132 -9.089 1.00 114.24 89 LEU A C 1
ATOM 647 O O . LEU A 1 92 ? 50.584 35.226 -9.882 1.00 120.81 89 LEU A O 1
ATOM 652 N N . LYS A 1 93 ? 50.093 37.211 -8.931 1.00 114.28 90 LYS A N 1
ATOM 653 C CA . LYS A 1 93 ? 48.860 37.356 -9.737 1.00 123.83 90 LYS A CA 1
ATOM 654 C C . LYS A 1 93 ? 48.861 38.466 -10.790 1.00 133.95 90 LYS A C 1
ATOM 655 O O . LYS A 1 93 ? 48.499 38.201 -11.941 1.00 139.36 90 LYS A O 1
ATOM 661 N N . GLU A 1 94 ? 49.218 39.700 -10.417 1.00 130.99 91 GLU A N 1
ATOM 662 C CA . GLU A 1 94 ? 49.308 40.770 -11.430 1.00 141.37 91 GLU A CA 1
ATOM 663 C C . GLU A 1 94 ? 50.701 41.377 -11.596 1.00 132.41 91 GLU A C 1
ATOM 664 O O . GLU A 1 94 ? 50.922 42.151 -12.538 1.00 142.05 91 GLU A O 1
ATOM 670 N N . GLU A 1 95 ? 51.655 41.025 -10.740 1.00 108.51 92 GLU A N 1
ATOM 671 C CA . GLU A 1 95 ? 53.011 41.447 -11.075 1.00 104.45 92 GLU A CA 1
ATOM 672 C C . GLU A 1 95 ? 53.795 40.463 -11.972 1.00 109.01 92 GLU A C 1
ATOM 673 O O . GLU A 1 95 ? 54.644 40.899 -12.750 1.00 112.68 92 GLU A O 1
ATOM 679 N N . VAL A 1 96 ? 53.491 39.167 -11.925 1.00 102.99 93 VAL A N 1
ATOM 680 C CA . VAL A 1 96 ? 54.267 38.210 -12.715 1.00 91.84 93 VAL A CA 1
ATOM 681 C C . VAL A 1 96 ? 53.794 38.073 -14.163 1.00 93.98 93 VAL A C 1
ATOM 682 O O . VAL A 1 96 ? 54.608 37.968 -15.067 1.00 90.67 93 VAL A O 1
ATOM 686 N N . GLY A 1 97 ? 52.489 38.076 -14.396 1.00 97.10 94 GLY A N 1
ATOM 687 C CA . GLY A 1 97 ? 52.000 37.944 -15.757 1.00 96.61 94 GLY A CA 1
ATOM 688 C C . GLY A 1 97 ? 52.624 38.961 -16.708 1.00 95.11 94 GLY A C 1
ATOM 689 O O . GLY A 1 97 ? 52.878 38.698 -17.902 1.00 91.49 94 GLY A O 1
ATOM 690 N N . SER A 1 98 ? 52.874 40.139 -16.147 1.00 101.72 95 SER A N 1
ATOM 691 C CA . SER A 1 98 ? 53.371 41.303 -16.883 1.00 107.75 95 SER A CA 1
ATOM 692 C C . SER A 1 98 ? 54.701 41.024 -17.651 1.00 102.39 95 SER A C 1
ATOM 693 O O . SER A 1 98 ? 55.219 41.884 -18.383 1.00 98.06 95 SER A O 1
ATOM 696 N N . PHE A 1 99 ? 55.209 39.799 -17.505 1.00 97.81 96 PHE A N 1
ATOM 697 C CA . PHE A 1 99 ? 56.639 39.500 -17.632 1.00 89.54 96 PHE A CA 1
ATOM 698 C C . PHE A 1 99 ? 56.877 38.306 -18.533 1.00 86.02 96 PHE A C 1
ATOM 699 O O . PHE A 1 99 ? 57.621 38.393 -19.501 1.00 83.99 96 PHE A O 1
ATOM 707 N N . PHE A 1 100 ? 56.238 37.187 -18.208 1.00 89.59 97 PHE A N 1
ATOM 708 C CA . PHE A 1 100 ? 56.345 35.981 -19.020 1.00 83.33 97 PHE A CA 1
ATOM 709 C C . PHE A 1 100 ? 55.937 36.250 -20.464 1.00 86.72 97 PHE A C 1
ATOM 710 O O . PHE A 1 100 ? 56.527 35.707 -21.398 1.00 95.41 97 PHE A O 1
ATOM 718 N N . ARG A 1 101 ? 54.924 37.093 -20.640 1.00 88.57 98 ARG A N 1
ATOM 719 C CA . ARG A 1 101 ? 54.537 37.559 -21.966 1.00 95.62 98 ARG A CA 1
ATOM 720 C C . ARG A 1 101 ? 55.751 38.023 -22.764 1.00 89.41 98 ARG A C 1
ATOM 721 O O . ARG A 1 101 ? 55.939 37.625 -23.914 1.00 90.41 98 ARG A O 1
ATOM 729 N N . GLN A 1 102 ? 56.572 38.866 -22.146 1.00 87.12 99 GLN A N 1
ATOM 730 C CA . GLN A 1 102 ? 57.626 39.573 -22.864 1.00 82.81 99 GLN A CA 1
ATOM 731 C C . GLN A 1 102 ? 58.785 38.641 -23.202 1.00 81.57 99 GLN A C 1
ATOM 732 O O . GLN A 1 102 ? 59.168 38.507 -24.364 1.00 86.74 99 GLN A O 1
ATOM 738 N N . LEU A 1 103 ? 59.339 37.999 -22.178 1.00 80.46 100 LEU A N 1
ATOM 739 C CA . LEU A 1 103 ? 60.310 36.931 -22.379 1.00 78.67 100 LEU A CA 1
ATOM 740 C C . LEU A 1 103 ? 59.820 35.929 -23.420 1.00 82.33 100 LEU A C 1
ATOM 741 O O . LEU A 1 103 ? 60.600 35.135 -23.946 1.00 87.11 100 LEU A O 1
ATOM 746 N N . TYR A 1 104 ? 58.525 35.972 -23.712 1.00 85.64 101 TYR A N 1
ATOM 747 C CA . TYR A 1 104 ? 57.964 35.215 -24.825 1.00 89.45 101 TYR A CA 1
ATOM 748 C C . TYR A 1 104 ? 58.066 35.997 -26.130 1.00 89.58 101 TYR A C 1
ATOM 749 O O . TYR A 1 104 ? 58.617 35.509 -27.116 1.00 86.65 101 TYR A O 1
ATOM 758 N N . THR A 1 105 ? 57.529 37.213 -26.129 1.00 94.11 102 THR A N 1
ATOM 759 C CA . THR A 1 105 ? 57.531 38.053 -27.321 1.00 92.23 102 THR A CA 1
ATOM 760 C C . THR A 1 105 ? 58.948 38.262 -27.845 1.00 91.32 102 THR A C 1
ATOM 761 O O . THR A 1 105 ? 59.284 37.824 -28.945 1.00 90.53 102 THR A O 1
ATOM 765 N N . LEU A 1 106 ? 59.774 38.935 -27.051 1.00 86.08 103 LEU A N 1
ATOM 766 C CA . LEU A 1 106 ? 61.013 39.519 -27.552 1.00 87.20 103 LEU A CA 1
ATOM 767 C C . LEU A 1 106 ? 62.013 38.438 -27.945 1.00 83.76 103 LEU A C 1
ATOM 768 O O . LEU A 1 106 ? 63.007 38.713 -28.618 1.00 82.13 103 LEU A O 1
ATOM 773 N N . GLY A 1 107 ? 61.744 37.207 -27.522 1.00 78.39 104 GLY A N 1
ATOM 774 C CA . GLY A 1 107 ? 62.610 36.086 -27.836 1.00 71.43 104 GLY A CA 1
ATOM 775 C C . GLY A 1 107 ? 63.689 35.877 -26.792 1.00 80.73 104 GLY A C 1
ATOM 776 O O . GLY A 1 107 ? 64.873 35.792 -27.117 1.00 77.20 104 GLY A O 1
ATOM 777 N N . ILE A 1 108 ? 63.277 35.793 -25.531 1.00 85.02 105 ILE A N 1
ATOM 778 C CA . ILE A 1 108 ? 64.215 35.620 -24.428 1.00 77.24 105 ILE A CA 1
ATOM 779 C C . ILE A 1 108 ? 64.099 34.227 -23.819 1.00 76.33 105 ILE A C 1
ATOM 780 O O . ILE A 1 108 ? 63.029 33.826 -23.361 1.00 71.06 105 ILE A O 1
ATOM 785 N N . SER A 1 109 ? 65.207 33.493 -23.817 1.00 76.74 106 SER A N 1
ATOM 786 C CA . SER A 1 109 ? 65.299 32.247 -23.066 1.00 78.02 106 SER A CA 1
ATOM 787 C C . SER A 1 109 ? 65.049 32.479 -21.580 1.00 86.09 106 SER A C 1
ATOM 788 O O . SER A 1 109 ? 65.343 33.551 -21.051 1.00 89.28 106 SER A O 1
ATOM 791 N N . ILE A 1 110 ? 64.506 31.467 -20.911 1.00 88.41 107 ILE A N 1
ATOM 792 C CA . ILE A 1 110 ? 64.428 31.464 -19.455 1.00 81.37 107 ILE A CA 1
ATOM 793 C C . ILE A 1 110 ? 65.818 31.505 -18.829 1.00 80.05 107 ILE A C 1
ATOM 794 O O . ILE A 1 110 ? 66.149 32.433 -18.091 1.00 78.08 107 ILE A O 1
ATOM 799 N N . LYS A 1 111 ? 66.626 30.494 -19.128 1.00 83.66 108 LYS A N 1
ATOM 800 C CA . LYS A 1 111 ? 68.015 30.467 -18.686 1.00 86.06 108 LYS A CA 1
ATOM 801 C C . LYS A 1 111 ? 68.786 31.672 -19.214 1.00 86.69 108 LYS A C 1
ATOM 802 O O . LYS A 1 111 ? 69.943 31.888 -18.854 1.00 84.05 108 LYS A O 1
ATOM 808 N N . GLU A 1 112 ? 68.136 32.454 -20.070 1.00 84.01 109 GLU A N 1
ATOM 809 C CA . GLU A 1 112 ? 68.671 33.746 -20.484 1.00 85.38 109 GLU A CA 1
ATOM 810 C C . GLU A 1 112 ? 68.596 34.762 -19.349 1.00 83.82 109 GLU A C 1
ATOM 811 O O . GLU A 1 112 ? 69.622 35.212 -18.838 1.00 80.32 109 GLU A O 1
ATOM 817 N N . ILE A 1 113 ? 67.377 35.120 -18.960 1.00 78.93 110 ILE A N 1
ATOM 818 C CA . ILE A 1 113 ? 67.167 36.054 -17.861 1.00 70.95 110 ILE A CA 1
ATOM 819 C C . ILE A 1 113 ? 67.729 35.504 -16.554 1.00 85.39 110 ILE A C 1
ATOM 820 O O . ILE A 1 113 ? 68.065 36.261 -15.644 1.00 89.72 110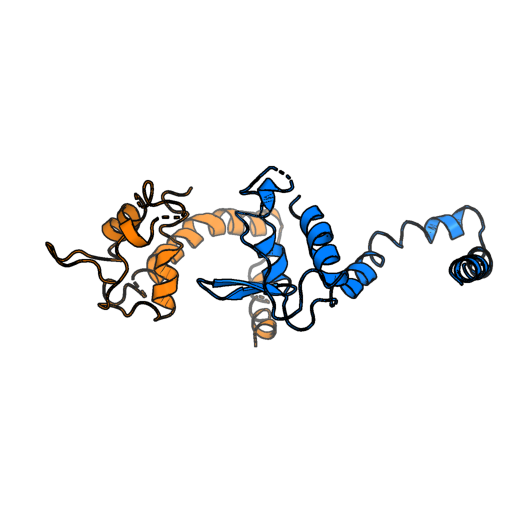 ILE A O 1
ATOM 825 N N . GLU A 1 114 ? 67.828 34.181 -16.469 1.00 92.71 111 GLU A N 1
ATOM 826 C CA . GLU A 1 114 ? 68.311 33.525 -15.259 1.00 82.40 111 GLU A CA 1
ATOM 827 C C . GLU A 1 114 ? 69.795 33.796 -15.041 1.00 80.36 111 GLU A C 1
ATOM 828 O O . GLU A 1 114 ? 70.223 34.105 -13.928 1.00 87.95 111 GLU A O 1
ATOM 834 N N . LYS A 1 115 ? 70.577 33.677 -16.109 1.00 84.45 112 LYS A N 1
ATOM 835 C CA . LYS A 1 115 ? 71.977 34.105 -16.089 1.00 87.68 112 LYS A CA 1
ATOM 836 C C . LYS A 1 115 ? 72.130 35.359 -15.245 1.00 90.55 112 LYS A C 1
ATOM 837 O O . LYS A 1 115 ? 72.941 35.395 -14.323 1.00 98.55 112 LYS A O 1
ATOM 851 N N . TYR A 1 117 ? 70.172 36.890 -13.088 1.00 87.42 114 TYR A N 1
ATOM 852 C CA . TYR A 1 117 ? 69.716 36.949 -11.704 1.00 88.12 114 TYR A CA 1
ATOM 853 C C . TYR A 1 117 ? 70.781 36.422 -10.748 1.00 92.05 114 TYR A C 1
ATOM 854 O O . TYR A 1 117 ? 70.685 36.606 -9.535 1.00 100.35 114 TYR A O 1
ATOM 863 N N . TYR A 1 118 ? 71.796 35.768 -11.304 1.00 88.64 115 TYR A N 1
ATOM 864 C CA . TYR A 1 118 ? 72.830 35.131 -10.497 1.00 95.24 115 TYR A CA 1
ATOM 865 C C . TYR A 1 118 ? 74.084 35.997 -10.424 1.00 100.69 115 TYR A C 1
ATOM 866 O O . TYR A 1 118 ? 74.885 35.870 -9.498 1.00 105.09 115 TYR A O 1
ATOM 875 N N . GLU A 1 119 ? 74.247 36.877 -11.407 1.0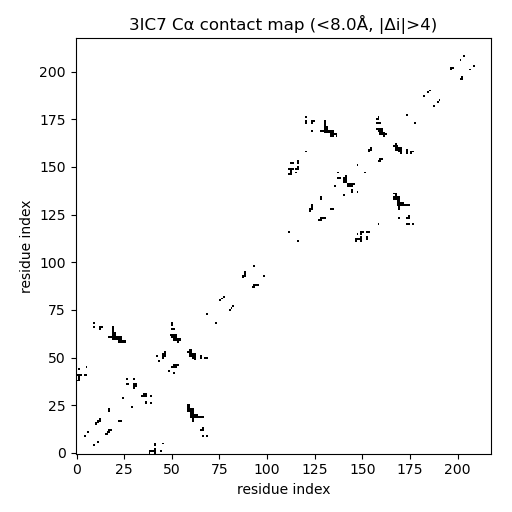0 97.54 116 GLU A N 1
ATOM 876 C CA . GLU A 1 119 ? 75.169 38.000 -11.285 1.00 101.10 116 GLU A CA 1
ATOM 877 C C . GLU A 1 119 ? 74.579 39.105 -10.415 1.00 104.80 116 GLU A C 1
ATOM 878 O O . GLU A 1 119 ? 75.290 39.742 -9.638 1.00 115.57 116 GLU A O 1
ATOM 884 N N . PHE A 1 120 ? 73.276 39.327 -10.552 1.00 100.65 117 PHE A N 1
ATOM 885 C CA . PHE A 1 120 ? 72.533 40.141 -9.596 1.00 103.76 117 PHE A CA 1
ATOM 886 C C . PHE A 1 120 ? 72.895 39.774 -8.161 1.00 107.41 117 PHE A C 1
ATOM 887 O O . PHE A 1 120 ? 73.401 40.605 -7.406 1.00 107.16 117 PHE A O 1
ATOM 895 N N . ILE A 1 121 ? 72.633 38.524 -7.791 1.00 106.17 118 ILE A N 1
ATOM 896 C CA . ILE A 1 121 ? 72.803 38.083 -6.412 1.00 105.61 118 ILE A CA 1
ATOM 897 C C . ILE A 1 121 ? 74.229 38.319 -5.928 1.00 108.35 118 ILE A C 1
ATOM 898 O O . ILE A 1 121 ? 74.470 38.489 -4.733 1.00 110.60 118 ILE A O 1
ATOM 903 N N . GLN A 1 122 ? 75.172 38.329 -6.864 1.00 109.07 119 GLN A N 1
ATOM 904 C CA . GLN A 1 122 ? 76.590 38.309 -6.524 1.00 113.52 119 GLN A CA 1
ATOM 905 C C . GLN A 1 122 ? 77.054 39.670 -6.016 1.00 117.91 119 GLN A C 1
ATOM 906 O O . GLN A 1 122 ? 78.049 39.769 -5.298 1.00 121.80 119 GLN A O 1
ATOM 912 N N . ARG A 1 123 ? 76.326 40.716 -6.392 1.00 112.56 120 ARG A N 1
ATOM 913 C CA . ARG A 1 123 ? 76.704 42.079 -6.038 1.00 118.51 120 ARG A CA 1
ATOM 914 C C . ARG A 1 123 ? 76.162 42.462 -4.664 1.00 114.16 120 ARG A C 1
ATOM 915 O O . ARG A 1 123 ? 76.858 43.089 -3.865 1.00 117.29 120 ARG A O 1
ATOM 923 N N . GLN A 1 124 ? 74.917 42.082 -4.397 1.00 107.78 121 GLN A N 1
ATOM 924 C CA . GLN A 1 124 ? 74.438 41.935 -3.028 1.00 108.10 121 GLN A CA 1
ATOM 925 C C . GLN A 1 124 ? 75.493 41.280 -2.142 1.00 108.47 121 GLN A C 1
ATOM 926 O O . GLN A 1 124 ? 75.692 41.684 -0.996 1.00 104.28 121 GLN A O 1
ATOM 932 N N . ASN A 1 125 ? 76.165 40.268 -2.680 1.00 112.13 122 ASN A N 1
ATOM 933 C CA . ASN A 1 125 ? 77.141 39.508 -1.917 1.00 116.89 122 ASN A CA 1
ATOM 934 C C . ASN A 1 125 ? 78.514 40.185 -1.888 1.00 121.49 122 ASN A C 1
ATOM 935 O O . ASN A 1 125 ? 78.976 40.628 -0.828 1.00 117.61 122 ASN A O 1
ATOM 940 N N . ALA B 1 11 ? 26.865 58.437 9.760 1.00 94.86 8 ALA B N 1
ATOM 941 C CA . ALA B 1 11 ? 26.870 59.737 10.429 1.00 102.64 8 ALA B CA 1
ATOM 942 C C . ALA B 1 11 ? 27.155 59.517 11.913 1.00 110.35 8 ALA B C 1
ATOM 943 O O . ALA B 1 11 ? 26.761 58.477 12.426 1.00 116.85 8 ALA B O 1
ATOM 945 N N . ILE B 1 12 ? 27.813 60.463 12.604 1.00 107.59 9 ILE B N 1
ATOM 946 C CA . ILE B 1 12 ? 28.347 60.226 13.982 1.00 114.13 9 ILE B CA 1
ATOM 947 C C . ILE B 1 12 ? 27.424 60.466 15.206 1.00 115.33 9 ILE B C 1
ATOM 948 O O . ILE B 1 12 ? 27.698 59.987 16.341 1.00 105.54 9 ILE B O 1
ATOM 953 N N . TYR B 1 13 ? 26.340 61.201 14.978 1.00 113.09 10 TYR B N 1
ATOM 954 C CA . TYR B 1 13 ? 25.115 61.018 15.748 1.00 115.43 10 TYR B CA 1
ATOM 955 C C . TYR B 1 13 ? 24.838 59.540 16.000 1.00 114.81 10 TYR B C 1
ATOM 956 O O . TYR B 1 13 ? 24.240 59.174 17.012 1.00 105.68 10 TYR B O 1
ATOM 965 N N . LEU B 1 14 ? 25.276 58.694 15.073 1.00 117.56 11 LEU B N 1
ATOM 966 C CA . LEU B 1 14 ? 24.902 57.285 15.083 1.00 112.83 11 LEU B CA 1
ATOM 967 C C . LEU B 1 14 ? 26.102 56.394 14.780 1.00 111.43 11 LEU B C 1
ATOM 968 O O . LEU B 1 14 ? 26.019 55.170 14.883 1.00 113.90 11 LEU B O 1
ATOM 973 N N . GLN B 1 15 ? 27.215 57.015 14.405 1.00 110.97 12 GLN B N 1
ATOM 974 C CA . GLN B 1 15 ? 28.494 56.320 14.335 1.00 111.28 12 GLN B CA 1
ATOM 975 C C . GLN B 1 15 ? 29.028 56.004 15.728 1.00 115.09 12 GLN B C 1
ATOM 976 O O . GLN B 1 15 ? 30.026 55.299 15.876 1.00 121.54 12 GLN B O 1
ATOM 982 N N . ILE B 1 16 ? 28.356 56.530 16.747 1.00 115.77 13 ILE B N 1
ATOM 983 C CA . ILE B 1 16 ? 28.720 56.250 18.131 1.00 117.60 13 ILE B CA 1
ATOM 984 C C . ILE B 1 16 ? 27.607 55.498 18.853 1.00 114.88 13 ILE B C 1
ATOM 985 O O . ILE B 1 16 ? 27.868 54.580 19.629 1.00 105.85 13 ILE B O 1
ATOM 990 N N . ALA B 1 17 ? 26.365 55.894 18.591 1.00 115.56 14 ALA B N 1
ATOM 991 C CA . ALA B 1 17 ? 25.208 55.215 19.161 1.00 103.52 14 ALA B CA 1
ATOM 992 C C . ALA B 1 17 ? 25.263 53.715 18.896 1.00 102.33 14 ALA B C 1
ATOM 993 O O . ALA B 1 17 ? 24.614 52.928 19.585 1.00 95.06 14 ALA B O 1
ATOM 995 N N . ASP B 1 18 ? 26.042 53.324 17.893 1.00 111.13 15 ASP B N 1
ATOM 996 C CA . ASP B 1 18 ? 26.226 51.915 17.568 1.00 103.77 15 ASP B CA 1
ATOM 997 C C . ASP B 1 18 ? 27.504 51.367 18.193 1.00 99.78 15 ASP B C 1
ATOM 998 O O . ASP B 1 18 ? 27.721 50.156 18.227 1.00 93.47 15 ASP B O 1
ATOM 1003 N N . ARG B 1 19 ? 28.348 52.267 18.688 1.00 106.77 16 ARG B N 1
ATOM 1004 C CA . ARG B 1 19 ? 29.600 51.875 19.325 1.00 106.19 16 ARG B CA 1
ATOM 1005 C C . ARG B 1 19 ? 29.395 51.568 20.804 1.00 100.69 16 ARG B C 1
ATOM 1006 O O . ARG B 1 19 ? 30.357 51.421 21.557 1.00 97.78 16 ARG B O 1
ATOM 1014 N N . ILE B 1 20 ? 28.134 51.471 21.214 1.00 104.16 17 ILE B N 1
ATOM 1015 C CA . ILE B 1 20 ? 27.799 51.254 22.616 1.00 99.07 17 ILE B CA 1
ATOM 1016 C C . ILE B 1 20 ? 26.977 49.982 22.796 1.00 93.06 17 ILE B C 1
ATOM 1017 O O . ILE B 1 20 ? 27.297 49.138 23.633 1.00 91.82 17 ILE B O 1
ATOM 1022 N N . CYS B 1 21 ? 25.916 49.852 22.006 1.00 94.85 18 CYS B N 1
ATOM 1023 C CA . CYS B 1 21 ? 25.006 48.719 22.125 1.00 99.55 18 CYS B CA 1
ATOM 1024 C C . CYS B 1 21 ? 25.764 47.396 22.082 1.00 96.96 18 CYS B C 1
ATOM 1025 O O . CYS B 1 21 ? 25.253 46.363 22.513 1.00 94.86 18 CYS B O 1
ATOM 1028 N N . ASP B 1 22 ? 26.985 47.436 21.559 1.00 95.04 19 ASP B N 1
ATOM 1029 C CA . ASP B 1 22 ? 27.799 46.227 21.410 1.00 98.27 19 ASP B CA 1
ATOM 1030 C C . ASP B 1 22 ? 28.488 45.706 22.704 1.00 93.93 19 ASP B C 1
ATOM 1031 O O . ASP B 1 22 ? 28.407 44.516 23.024 1.00 92.78 19 ASP B O 1
ATOM 1036 N N . ASP B 1 23 ? 29.152 46.606 23.422 1.00 91.14 20 ASP B N 1
ATOM 1037 C CA . ASP B 1 23 ? 29.749 46.271 24.709 1.00 92.99 20 ASP B CA 1
ATOM 1038 C C . ASP B 1 23 ? 28.683 45.868 25.723 1.00 98.14 20 ASP B C 1
ATOM 1039 O O . ASP B 1 23 ? 28.995 45.525 26.863 1.00 100.48 20 ASP B O 1
ATOM 1044 N N . ILE B 1 24 ? 27.424 45.912 25.299 1.00 96.18 21 ILE B N 1
ATOM 1045 C CA . ILE B 1 24 ? 26.333 45.339 26.078 1.00 102.22 21 ILE B CA 1
ATOM 1046 C C . ILE B 1 24 ? 26.024 43.914 25.629 1.00 100.18 21 ILE B C 1
ATOM 1047 O O . ILE B 1 24 ? 25.815 43.025 26.454 1.00 104.30 21 ILE B O 1
ATOM 1052 N N . LEU B 1 25 ? 25.997 43.706 24.317 1.00 95.03 22 LEU B N 1
ATOM 1053 C CA . LEU B 1 25 ? 25.890 42.364 23.757 1.00 90.16 22 LEU B CA 1
ATOM 1054 C C . LEU B 1 25 ? 27.049 41.482 24.211 1.00 91.77 22 LEU B C 1
ATOM 1055 O O . LEU B 1 25 ? 27.021 40.265 24.033 1.00 89.15 22 LEU B O 1
ATOM 1060 N N . LEU B 1 26 ? 28.065 42.105 24.799 1.00 95.22 23 LEU B N 1
ATOM 1061 C CA . LEU B 1 26 ? 29.266 41.390 25.212 1.00 95.53 23 LEU B CA 1
ATOM 1062 C C . LEU B 1 26 ? 29.289 41.177 26.722 1.00 94.33 23 LEU B C 1
ATOM 1063 O O . LEU B 1 26 ? 30.286 40.718 27.279 1.00 101.08 23 LEU B O 1
ATOM 1068 N N . GLY B 1 27 ? 28.184 41.513 27.379 1.00 96.87 24 GLY B N 1
ATOM 1069 C CA . GLY B 1 27 ? 28.068 41.342 28.815 1.00 100.65 24 GLY B CA 1
ATOM 1070 C C . GLY B 1 27 ? 29.230 41.959 29.568 1.00 107.11 24 GLY B C 1
ATOM 1071 O O . GLY B 1 27 ? 29.535 41.561 30.693 1.00 109.03 24 GLY B O 1
ATOM 1072 N N . GLN B 1 28 ? 29.881 42.935 28.945 1.00 106.06 25 GLN B N 1
ATOM 1073 C CA . GLN B 1 28 ? 30.763 43.848 29.662 1.00 111.02 25 GLN B CA 1
ATOM 1074 C C . GLN B 1 28 ? 29.965 44.845 30.496 1.00 115.67 25 GLN B C 1
ATOM 1075 O O . GLN B 1 28 ? 30.265 45.068 31.669 1.00 117.30 25 GLN B O 1
ATOM 1081 N N . TYR B 1 29 ? 28.948 45.441 29.883 1.00 109.59 26 TYR B N 1
ATOM 1082 C CA . TYR B 1 29 ? 27.928 46.172 30.626 1.00 115.51 26 TYR B CA 1
ATOM 1083 C C . TYR B 1 29 ? 26.695 45.307 30.866 1.00 112.71 26 TYR B C 1
ATOM 1084 O O . TYR B 1 29 ? 25.888 45.094 29.961 1.00 113.25 26 TYR B O 1
ATOM 1093 N N . GLU B 1 30 ? 26.555 44.812 32.091 1.00 99.28 27 GLU B N 1
ATOM 1094 C CA . GLU B 1 30 ? 25.407 43.993 32.460 1.00 89.28 27 GLU B CA 1
ATOM 1095 C C . GLU B 1 30 ? 24.096 44.710 32.154 1.00 91.65 27 GLU B C 1
ATOM 1096 O O . GLU B 1 30 ? 23.934 45.889 32.471 1.00 95.66 27 GLU B O 1
ATOM 1102 N N . GLU B 1 31 ? 23.164 43.991 31.537 1.00 90.52 28 GLU B N 1
ATOM 1103 C CA . GLU B 1 31 ? 21.773 44.423 31.487 1.00 87.03 28 GLU B CA 1
ATOM 1104 C C . GLU B 1 31 ? 21.271 44.828 32.869 1.00 89.00 28 GLU B C 1
ATOM 1105 O O . GLU B 1 31 ? 21.458 44.103 33.845 1.00 92.56 28 GLU B O 1
ATOM 1111 N N . GLU B 1 32 ? 20.633 45.991 32.943 1.00 89.27 29 GLU B N 1
ATOM 1112 C CA . GLU B 1 32 ? 20.221 46.559 34.222 1.00 94.59 29 GLU B CA 1
ATOM 1113 C C . GLU B 1 32 ? 21.423 46.808 35.127 1.00 91.71 29 GLU B C 1
ATOM 1114 O O . GLU B 1 32 ? 21.271 47.208 36.281 1.00 88.46 29 GLU B O 1
ATOM 1120 N N . GLY B 1 33 ? 22.618 46.570 34.595 1.00 93.85 30 GLY B N 1
ATOM 1121 C CA . GLY B 1 33 ? 23.837 47.070 35.203 1.00 92.97 30 GLY B CA 1
ATOM 1122 C C . GLY B 1 33 ? 24.329 48.347 34.550 1.00 102.24 30 GLY B C 1
ATOM 1123 O O . GLY B 1 33 ? 23.859 48.729 33.478 1.00 102.23 30 GLY B O 1
ATOM 1124 N N . ARG B 1 34 ? 25.280 49.010 35.201 1.00 109.66 31 ARG B N 1
ATOM 1125 C CA . ARG B 1 34 ? 25.470 50.445 35.026 1.00 115.85 31 ARG B CA 1
ATOM 1126 C C . ARG B 1 34 ? 26.415 50.738 33.866 1.00 116.13 31 ARG B C 1
ATOM 1127 O O . ARG B 1 34 ? 27.015 49.827 33.296 1.00 106.29 31 ARG B O 1
ATOM 1135 N N . ILE B 1 35 ? 26.543 52.016 33.522 1.00 118.07 32 ILE B N 1
ATOM 1136 C CA . ILE B 1 35 ? 27.501 52.445 32.511 1.00 110.64 32 ILE B CA 1
ATOM 1137 C C . ILE B 1 35 ? 28.014 53.852 32.799 1.00 117.80 32 ILE B C 1
ATOM 1138 O O . ILE B 1 35 ? 27.711 54.432 33.842 1.00 119.26 32 ILE B O 1
ATOM 1143 N N . PRO B 1 36 ? 28.792 54.395 31.868 1.00 122.30 33 PRO B N 1
ATOM 1144 C CA . PRO B 1 36 ? 29.841 55.361 32.209 1.00 126.62 33 PRO B CA 1
ATOM 1145 C C . PRO B 1 36 ? 29.326 56.796 32.162 1.00 128.19 33 PRO B C 1
ATOM 1146 O O . PRO B 1 36 ? 28.500 57.127 31.311 1.00 121.98 33 PRO B O 1
ATOM 1150 N N . SER B 1 37 ? 29.813 57.634 33.071 1.00 136.20 34 SER B N 1
ATOM 1151 C CA . SER B 1 37 ? 29.612 59.075 32.970 1.00 138.03 34 SER B CA 1
ATOM 1152 C C . SER B 1 37 ? 30.174 59.620 31.662 1.00 143.69 34 SER B C 1
ATOM 1153 O O . SER B 1 37 ? 31.339 59.394 31.334 1.00 147.16 34 SER B O 1
ATOM 1156 N N . VAL B 1 38 ? 29.340 60.339 30.919 1.00 142.40 35 VAL B N 1
ATOM 1157 C CA . VAL B 1 38 ? 29.760 60.941 29.659 1.00 135.77 35 VAL B CA 1
ATOM 1158 C C . VAL B 1 38 ? 31.037 61.755 29.835 1.00 137.78 35 VAL B C 1
ATOM 1159 O O . VAL B 1 38 ? 32.023 61.543 29.128 1.00 133.68 35 VAL B O 1
ATOM 1163 N N . ARG B 1 39 ? 31.013 62.687 30.782 1.00 142.64 36 ARG B N 1
ATOM 1164 C CA . ARG B 1 39 ? 32.183 63.524 31.070 1.00 145.59 36 ARG B CA 1
ATOM 1165 C C . ARG B 1 39 ? 33.453 62.695 30.985 1.00 149.37 36 ARG B C 1
ATOM 1166 O O . ARG B 1 39 ? 34.473 63.147 30.465 1.00 153.47 36 ARG B O 1
ATOM 1174 N N . GLU B 1 40 ? 33.379 61.476 31.513 1.00 147.85 37 GLU B N 1
ATOM 1175 C CA . GLU B 1 40 ? 34.495 60.538 31.460 1.00 145.38 37 GLU B CA 1
ATOM 1176 C C . GLU B 1 40 ? 34.633 59.863 30.074 1.00 141.33 37 GLU B C 1
ATOM 1177 O O . GLU B 1 40 ? 35.746 59.730 29.574 1.00 142.76 37 GLU B O 1
ATOM 1183 N N . TYR B 1 41 ? 33.529 59.469 29.434 1.00 138.55 38 TYR B N 1
ATOM 1184 C CA . TYR B 1 41 ? 33.631 58.970 28.052 1.00 141.44 38 TYR B CA 1
ATOM 1185 C C . TYR B 1 41 ? 34.106 60.100 27.143 1.00 141.63 38 TYR B C 1
ATOM 1186 O O . TYR B 1 41 ? 34.232 59.941 25.926 1.00 135.19 38 TYR B O 1
ATOM 1195 N N . ALA B 1 42 ? 34.342 61.256 27.747 1.00 141.10 39 ALA B N 1
ATOM 1196 C CA . ALA B 1 42 ? 34.997 62.333 27.043 1.00 137.83 39 ALA B CA 1
ATOM 1197 C C . ALA B 1 42 ? 36.392 61.862 26.666 1.00 137.27 39 ALA B C 1
ATOM 1198 O O . ALA B 1 42 ? 36.652 61.571 25.501 1.00 143.80 39 ALA B O 1
ATOM 1200 N N . VAL B 1 47 ? 37.847 60.934 22.151 1.00 133.99 44 VAL B N 1
ATOM 1201 C CA . VAL B 1 47 ? 38.410 62.224 22.531 1.00 143.58 44 VAL B CA 1
ATOM 1202 C C . VAL B 1 47 ? 37.382 63.340 22.385 1.00 151.63 44 VAL B C 1
ATOM 1203 O O . VAL B 1 47 ? 37.731 64.488 22.109 1.00 156.93 44 VAL B O 1
ATOM 1207 N N . ASN B 1 48 ? 36.112 62.996 22.571 1.00 146.38 45 ASN B N 1
ATOM 1208 C CA . ASN B 1 48 ? 35.030 63.967 22.460 1.00 146.78 45 ASN B CA 1
ATOM 1209 C C . ASN B 1 48 ? 33.824 63.587 23.313 1.00 144.95 45 ASN B C 1
ATOM 1210 O O . ASN B 1 48 ? 33.479 62.411 23.427 1.00 144.03 45 ASN B O 1
ATOM 1215 N N . ALA B 1 49 ? 33.188 64.590 23.910 1.00 145.05 46 ALA B N 1
ATOM 1216 C CA . ALA B 1 49 ? 32.020 64.363 24.752 1.00 145.53 46 ALA B CA 1
ATOM 1217 C C . ALA B 1 49 ? 30.865 65.274 24.351 1.00 142.27 46 ALA B C 1
ATOM 1218 O O . ALA B 1 49 ? 29.784 65.217 24.937 1.00 137.73 46 ALA B O 1
ATOM 1220 N N . ASN B 1 50 ? 31.101 66.113 23.348 1.00 143.91 47 ASN B N 1
ATOM 1221 C CA . ASN B 1 50 ? 30.081 67.037 22.866 1.00 146.85 47 ASN B CA 1
ATOM 1222 C C . ASN B 1 50 ? 28.953 66.319 22.134 1.00 148.94 47 ASN B C 1
ATOM 1223 O O . ASN B 1 50 ? 27.820 66.273 22.613 1.00 146.85 47 ASN B O 1
ATOM 1228 N N . THR B 1 51 ? 29.270 65.761 20.970 1.00 148.25 48 THR B N 1
ATOM 1229 C CA . THR B 1 51 ? 28.285 65.044 20.170 1.00 141.20 48 THR B CA 1
ATOM 1230 C C . THR B 1 51 ? 27.716 63.853 20.935 1.00 137.43 48 THR B C 1
ATOM 1231 O O . THR B 1 51 ? 26.646 63.342 20.601 1.00 128.60 48 THR B O 1
ATOM 1235 N N . VAL B 1 52 ? 28.437 63.416 21.961 1.00 142.33 49 VAL B N 1
ATOM 1236 C CA . VAL B 1 52 ? 28.003 62.289 22.778 1.00 133.40 49 VAL B CA 1
ATOM 1237 C C . VAL B 1 52 ? 26.577 62.488 23.280 1.00 130.50 49 VAL B C 1
ATOM 1238 O O . VAL B 1 52 ? 25.797 61.539 23.356 1.00 125.34 49 VAL B O 1
ATOM 1250 N N . ARG B 1 54 ? 24.275 63.686 21.777 1.00 139.09 51 ARG B N 1
ATOM 1251 C CA . ARG B 1 54 ? 23.406 63.252 20.689 1.00 134.35 51 ARG B CA 1
ATOM 1252 C C . ARG B 1 54 ? 23.547 61.756 20.433 1.00 126.96 51 ARG B C 1
ATOM 1253 O O . ARG B 1 54 ? 22.661 61.129 19.853 1.00 128.20 51 ARG B O 1
ATOM 1261 N N . SER B 1 55 ? 24.667 61.189 20.870 1.00 123.18 52 SER B N 1
ATOM 1262 C CA . SER B 1 55 ? 24.823 59.741 20.921 1.00 121.58 52 SER B CA 1
ATOM 1263 C C . SER B 1 55 ? 23.880 59.121 21.947 1.00 120.02 52 SER B C 1
ATOM 1264 O O . SER B 1 55 ? 22.943 58.405 21.590 1.00 119.76 52 SER B O 1
ATOM 1267 N N . TYR B 1 56 ? 24.133 59.400 23.221 1.00 122.32 53 TYR B N 1
ATOM 1268 C CA . TYR B 1 56 ? 23.248 58.959 24.293 1.00 121.91 53 TYR B CA 1
ATOM 1269 C C . TYR B 1 56 ? 21.791 59.267 23.967 1.00 120.11 53 TYR B C 1
ATOM 1270 O O . TYR B 1 56 ? 20.890 58.514 24.337 1.00 113.44 53 TYR B O 1
ATOM 1279 N N . GLU B 1 57 ? 21.567 60.377 23.272 1.00 123.17 54 GLU B N 1
ATOM 1280 C CA . GLU B 1 57 ? 20.247 60.696 22.742 1.00 119.14 54 GLU B CA 1
ATOM 1281 C C . GLU B 1 57 ? 19.661 59.517 21.973 1.00 116.90 54 GLU B C 1
ATOM 1282 O O . GLU B 1 57 ? 18.655 58.936 22.380 1.00 115.75 54 GLU B O 1
ATOM 1288 N N . TYR B 1 58 ? 20.297 59.168 20.859 1.00 113.58 55 TYR B N 1
ATOM 1289 C CA . TYR B 1 58 ? 19.847 58.050 20.039 1.00 109.03 55 TYR B CA 1
ATOM 1290 C C . TYR B 1 58 ? 19.483 56.846 20.902 1.00 107.25 55 TYR B C 1
ATOM 1291 O O . TYR B 1 58 ? 18.495 56.159 20.641 1.00 105.32 55 TYR B O 1
ATOM 1300 N N . LEU B 1 59 ? 20.286 56.597 21.931 1.00 107.90 56 LEU B N 1
ATOM 1301 C CA . LEU B 1 59 ? 20.258 55.319 22.633 1.00 103.69 56 LEU B CA 1
ATOM 1302 C C . LEU B 1 59 ? 19.187 55.312 23.720 1.00 97.00 56 LEU B C 1
ATOM 1303 O O . LEU B 1 59 ? 18.662 54.258 24.080 1.00 89.21 56 LEU B O 1
ATOM 1308 N N . GLN B 1 60 ? 18.868 56.494 24.237 1.00 99.38 57 GLN B N 1
ATOM 1309 C CA . GLN B 1 60 ? 17.723 56.658 25.125 1.00 99.39 57 GLN B CA 1
ATOM 1310 C C . GLN B 1 60 ? 16.410 56.533 24.360 1.00 103.42 57 GLN B C 1
ATOM 1311 O O . GLN B 1 60 ? 15.576 55.683 24.672 1.00 108.28 57 GLN B O 1
ATOM 1317 N N . SER B 1 61 ? 16.233 57.386 23.356 1.00 100.15 58 SER B N 1
ATOM 1318 C CA . SER B 1 61 ? 15.045 57.340 22.512 1.00 97.87 58 SER B CA 1
ATOM 1319 C C . SER B 1 61 ? 14.917 55.991 21.812 1.00 105.19 58 SER B C 1
ATOM 1320 O O . SER B 1 61 ? 13.918 55.718 21.147 1.00 108.72 58 SER B O 1
ATOM 1323 N N . GLN B 1 62 ? 15.936 55.151 21.967 1.00 105.94 59 GLN B N 1
ATOM 1324 C CA . GLN B 1 62 ? 15.884 53.783 21.465 1.00 104.56 59 GLN B CA 1
ATOM 1325 C C . GLN B 1 62 ? 15.792 52.779 22.608 1.00 101.80 59 GLN B C 1
ATOM 1326 O O . GLN B 1 62 ? 16.020 51.584 22.418 1.00 102.69 59 GLN B O 1
ATOM 1332 N N . GLU B 1 63 ? 15.458 53.271 23.796 1.00 93.69 60 GLU B N 1
ATOM 1333 C CA . GLU B 1 63 ? 15.086 52.404 24.908 1.00 93.44 60 GLU B CA 1
ATOM 1334 C C . GLU B 1 63 ? 16.245 51.498 25.312 1.00 93.68 60 GLU B C 1
ATOM 1335 O O . GLU B 1 63 ? 16.098 50.636 26.178 1.00 93.67 60 GLU B O 1
ATOM 1341 N N . VAL B 1 64 ? 17.395 51.699 24.678 1.00 91.48 61 VAL B N 1
ATOM 1342 C CA . VAL B 1 64 ? 18.575 50.889 24.956 1.00 88.43 61 VAL B CA 1
ATOM 1343 C C . VAL B 1 64 ? 19.096 51.141 26.367 1.00 93.69 61 VAL B C 1
ATOM 1344 O O . VAL B 1 64 ? 19.613 50.234 27.020 1.00 91.83 61 VAL B O 1
ATOM 1348 N N . ILE B 1 65 ? 18.957 52.378 26.832 1.00 95.00 62 ILE B N 1
ATOM 1349 C CA . ILE B 1 65 ? 19.353 52.735 28.181 1.00 89.47 62 ILE B CA 1
ATOM 1350 C C . ILE B 1 65 ? 18.370 53.745 28.792 1.00 94.64 62 ILE B C 1
ATOM 1351 O O . ILE B 1 65 ? 17.500 54.284 28.091 1.00 96.48 62 ILE B O 1
ATOM 1356 N N . TYR B 1 66 ? 18.530 53.973 30.103 1.00 101.49 63 TYR B N 1
ATOM 1357 C CA . TYR B 1 66 ? 17.591 54.720 30.973 1.00 105.05 63 TYR B CA 1
ATOM 1358 C C . TYR B 1 66 ? 18.328 55.633 32.000 1.00 109.91 63 TYR B C 1
ATOM 1359 O O . TYR B 1 66 ? 19.555 55.656 32.019 1.00 112.12 63 TYR B O 1
ATOM 1368 N N . ASN B 1 67 ? 17.588 56.368 32.846 1.00 113.27 64 ASN B N 1
ATOM 1369 C CA . ASN B 1 67 ? 18.147 57.431 33.721 1.00 111.44 64 ASN B CA 1
ATOM 1370 C C . ASN B 1 67 ? 17.591 57.402 35.165 1.00 113.21 64 ASN B C 1
ATOM 1371 O O . ASN B 1 67 ? 16.369 57.317 35.357 1.00 114.08 64 ASN B O 1
ATOM 1376 N N . LYS B 1 68 ? 18.469 57.454 36.175 1.00 111.51 65 LYS B N 1
ATOM 1377 C CA . LYS B 1 68 ? 18.012 57.621 37.561 1.00 111.64 65 LYS B CA 1
ATOM 1378 C C . LYS B 1 68 ? 18.352 59.027 38.051 1.00 113.19 65 LYS B C 1
ATOM 1379 O O . LYS B 1 68 ? 19.474 59.486 37.890 1.00 112.84 65 LYS B O 1
ATOM 1385 N N . ARG B 1 69 ? 17.374 59.723 38.626 1.00 116.01 66 ARG B N 1
ATOM 1386 C CA . ARG B 1 69 ? 17.516 61.166 38.815 1.00 119.80 66 ARG B CA 1
ATOM 1387 C C . ARG B 1 69 ? 18.537 61.579 39.851 1.00 122.47 66 ARG B C 1
ATOM 1388 O O . ARG B 1 69 ? 18.237 61.626 41.056 1.00 112.77 66 ARG B O 1
ATOM 1396 N N . GLY B 1 70 ? 19.727 61.915 39.347 1.00 125.10 67 GLY B N 1
ATOM 1397 C CA . GLY B 1 70 ? 20.841 62.375 40.163 1.00 127.19 67 GLY B CA 1
ATOM 1398 C C . GLY B 1 70 ? 21.900 61.302 40.372 1.00 126.21 67 GLY B C 1
ATOM 1399 O O . GLY B 1 70 ? 23.011 61.597 40.837 1.00 123.99 67 GLY B O 1
ATOM 1400 N N . ILE B 1 71 ? 21.546 60.062 40.013 1.00 127.98 68 ILE B N 1
ATOM 1401 C CA . ILE B 1 71 ? 22.363 58.851 40.253 1.00 127.96 68 ILE B CA 1
ATOM 1402 C C . ILE B 1 71 ? 23.358 58.507 39.100 1.00 127.80 68 ILE B C 1
ATOM 1403 O O . ILE B 1 71 ? 24.581 58.422 39.309 1.00 124.39 68 ILE B O 1
ATOM 1408 N N . GLY B 1 72 ? 22.830 58.322 37.887 1.00 126.94 69 GLY B N 1
ATOM 1409 C CA . GLY B 1 72 ? 23.631 57.872 36.762 1.00 123.13 69 GLY B CA 1
ATOM 1410 C C . GLY B 1 72 ? 22.914 56.907 35.825 1.00 117.43 69 GLY B C 1
ATOM 1411 O O . GLY B 1 72 ? 21.678 56.845 35.810 1.00 111.86 69 GLY B O 1
ATOM 1412 N N . PHE B 1 73 ? 23.705 56.122 35.085 1.00 117.65 70 PHE B N 1
ATOM 1413 C CA . PHE B 1 73 ? 23.235 55.443 33.877 1.00 117.24 70 PHE B CA 1
ATOM 1414 C C . PHE B 1 73 ? 23.426 53.925 33.741 1.00 118.23 70 PHE B C 1
ATOM 1415 O O . PHE B 1 73 ? 24.550 53.435 33.850 1.00 119.23 70 PHE B O 1
ATOM 1423 N N . PHE B 1 74 ? 22.328 53.212 33.440 1.00 114.62 71 PHE B N 1
ATOM 1424 C CA . PHE B 1 74 ? 22.306 51.741 33.313 1.00 108.48 71 PHE B CA 1
ATOM 1425 C C . PHE B 1 74 ? 21.919 51.261 31.899 1.00 99.83 71 PHE B C 1
ATOM 1426 O O . PHE B 1 74 ? 21.381 52.018 31.101 1.00 93.69 71 PHE B O 1
ATOM 1434 N N . VAL B 1 75 ? 22.183 49.988 31.613 1.00 98.11 72 VAL B N 1
ATOM 1435 C CA . VAL B 1 75 ? 21.686 49.345 30.407 1.00 93.13 72 VAL B CA 1
ATOM 1436 C C . VAL B 1 75 ? 20.283 48.816 30.684 1.00 94.23 72 VAL B C 1
ATOM 1437 O O . VAL B 1 75 ? 20.079 48.059 31.634 1.00 92.45 72 VAL B O 1
ATOM 1441 N N . ALA B 1 76 ? 19.318 49.230 29.866 1.00 90.87 73 ALA B N 1
ATOM 1442 C CA . ALA B 1 76 ? 17.963 48.688 29.927 1.00 90.50 73 ALA B CA 1
ATOM 1443 C C . ALA B 1 76 ? 18.007 47.172 29.789 1.00 91.20 73 ALA B C 1
ATOM 1444 O O . ALA B 1 76 ? 18.691 46.648 28.913 1.00 97.42 73 ALA B O 1
ATOM 1446 N N . SER B 1 77 ? 17.269 46.462 30.634 1.00 90.80 74 SER B N 1
ATOM 1447 C CA . SER B 1 77 ? 17.311 44.996 30.597 1.00 95.94 74 SER B CA 1
ATOM 1448 C C . SER B 1 77 ? 17.000 44.494 29.196 1.00 91.62 74 SER B C 1
ATOM 1449 O O . SER B 1 77 ? 16.272 45.150 28.449 1.00 92.28 74 SER B O 1
ATOM 1452 N N . GLY B 1 78 ? 17.553 43.340 28.841 1.00 86.02 75 GLY B N 1
ATOM 1453 C CA . GLY B 1 78 ? 17.306 42.798 27.529 1.00 92.22 75 GLY B CA 1
ATOM 1454 C C . GLY B 1 78 ? 17.466 43.876 26.472 1.00 94.62 75 GLY B C 1
ATOM 1455 O O . GLY B 1 78 ? 16.840 43.803 25.412 1.00 91.57 75 GLY B O 1
ATOM 1456 N N . ALA B 1 79 ? 18.277 44.898 26.763 1.00 98.67 76 ALA B N 1
ATOM 1457 C CA . ALA B 1 79 ? 18.716 45.813 25.715 1.00 92.98 76 ALA B CA 1
ATOM 1458 C C . ALA B 1 79 ? 19.693 45.017 24.871 1.00 91.35 76 ALA B C 1
ATOM 1459 O O . ALA B 1 79 ? 19.884 45.325 23.715 1.00 90.63 76 ALA B O 1
ATOM 1461 N N . LYS B 1 80 ? 20.297 43.979 25.456 1.00 94.63 77 LYS B N 1
ATOM 1462 C CA . LYS B 1 80 ? 20.900 42.889 24.680 1.00 93.65 77 LYS B CA 1
ATOM 1463 C C . LYS B 1 80 ? 19.908 42.532 23.552 1.00 95.38 77 LYS B C 1
ATOM 1464 O O . LYS B 1 80 ? 20.242 42.445 22.367 1.00 88.83 77 LYS B O 1
ATOM 1478 N N . LEU B 1 82 ? 16.939 44.210 23.090 1.00 96.26 79 LEU B N 1
ATOM 1479 C CA . LEU B 1 82 ? 16.383 45.421 22.505 1.00 94.92 79 LEU B CA 1
ATOM 1480 C C . LEU B 1 82 ? 17.259 45.866 21.346 1.00 93.38 79 LEU B C 1
ATOM 1481 O O . LEU B 1 82 ? 16.753 46.358 20.347 1.00 91.31 79 LEU B O 1
ATOM 1486 N N . ILE B 1 83 ? 18.573 45.658 21.481 1.00 98.39 80 ILE B N 1
ATOM 1487 C CA . ILE B 1 83 ? 19.575 46.098 20.486 1.00 97.64 80 ILE B CA 1
ATOM 1488 C C . ILE B 1 83 ? 19.747 45.177 19.256 1.00 90.31 80 ILE B C 1
ATOM 1489 O O . ILE B 1 83 ? 20.055 45.645 18.155 1.00 88.71 80 ILE B O 1
ATOM 149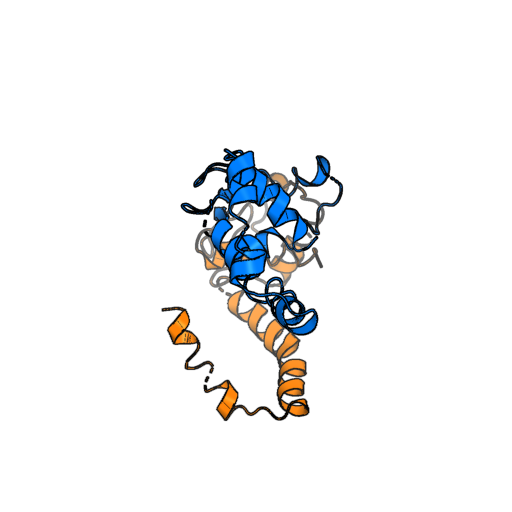4 N N . HIS B 1 84 ? 19.591 43.873 19.476 1.00 92.61 81 HIS B N 1
ATOM 1495 C CA . HIS B 1 84 ? 19.572 42.873 18.407 1.00 91.11 81 HIS B CA 1
ATOM 1496 C C . HIS B 1 84 ? 18.505 43.218 17.398 1.00 89.75 81 HIS B C 1
ATOM 1497 O O . HIS B 1 84 ? 18.714 43.146 16.177 1.00 94.47 81 HIS B O 1
ATOM 1504 N N . SER B 1 85 ? 17.343 43.555 17.944 1.00 83.18 82 SER B N 1
ATOM 1505 C CA . SER B 1 85 ? 16.137 43.868 17.199 1.00 83.97 82 SER B CA 1
ATOM 1506 C C . SER B 1 85 ? 16.223 45.102 16.267 1.00 89.77 82 SER B C 1
ATOM 1507 O O . SER B 1 85 ? 15.731 45.071 15.138 1.00 89.83 82 SER B O 1
ATOM 1510 N N . LEU B 1 86 ? 16.846 46.173 16.754 1.00 90.22 83 LEU B N 1
ATOM 1511 C CA . LEU B 1 86 ? 17.030 47.422 16.010 1.00 87.24 83 LEU B CA 1
ATOM 1512 C C . LEU B 1 86 ? 17.764 47.265 14.670 1.00 81.95 83 LEU B C 1
ATOM 1513 O O . LEU B 1 86 ? 17.255 47.674 13.618 1.00 79.00 83 LEU B O 1
ATOM 1518 N N . ARG B 1 87 ? 18.963 46.682 14.748 1.00 80.37 84 ARG B N 1
ATOM 1519 C CA . ARG B 1 87 ? 19.880 46.481 13.616 1.00 85.20 84 ARG B CA 1
ATOM 1520 C C . ARG B 1 87 ? 19.436 45.448 12.574 1.00 86.43 84 ARG B C 1
ATOM 1521 O O . ARG B 1 87 ? 20.012 45.384 11.488 1.00 87.26 84 ARG B O 1
ATOM 1529 N N . LYS B 1 88 ? 18.423 44.653 12.923 1.00 87.76 85 LYS B N 1
ATOM 1530 C CA . LYS B 1 88 ? 17.760 43.734 12.000 1.00 86.53 85 LYS B CA 1
ATOM 1531 C C . LYS B 1 88 ? 16.939 44.471 10.963 1.00 90.36 85 LYS B C 1
ATOM 1532 O O . LYS B 1 88 ? 17.131 44.258 9.780 1.00 93.48 85 LYS B O 1
ATOM 1538 N N . GLU B 1 89 ? 16.007 45.321 11.378 1.00 93.28 86 GLU B N 1
ATOM 1539 C CA . GLU B 1 89 ? 15.172 45.957 10.361 1.00 98.22 86 GLU B CA 1
ATOM 1540 C C . GLU B 1 89 ? 15.946 47.047 9.602 1.00 93.79 86 GLU B C 1
ATOM 1541 O O . GLU B 1 89 ? 15.513 47.483 8.546 1.00 99.29 86 GLU B O 1
ATOM 1547 N N . GLN B 1 90 ? 17.079 47.468 10.155 1.00 90.78 87 GLN B N 1
ATOM 1548 C CA . GLN B 1 90 ? 18.001 48.343 9.441 1.00 91.87 87 GLN B CA 1
ATOM 1549 C C . GLN B 1 90 ? 19.028 47.537 8.654 1.00 95.16 87 GLN B C 1
ATOM 1550 O O . GLN B 1 90 ? 20.144 47.998 8.416 1.00 97.74 87 GLN B O 1
ATOM 1556 N N . PHE B 1 91 ? 18.644 46.330 8.252 1.00 94.43 88 PHE B N 1
ATOM 1557 C CA . PHE B 1 91 ? 19.413 45.565 7.277 1.00 94.39 88 PHE B CA 1
ATOM 1558 C C . PHE B 1 91 ? 18.528 45.077 6.136 1.00 97.54 88 PHE B C 1
ATOM 1559 O O . PHE B 1 91 ? 18.946 45.055 4.979 1.00 92.57 88 PHE B O 1
ATOM 1567 N N . LEU B 1 92 ? 17.303 44.685 6.471 1.00 98.04 89 LEU B N 1
ATOM 1568 C CA . LEU B 1 92 ? 16.350 44.212 5.473 1.00 96.48 89 LEU B CA 1
ATOM 1569 C C . LEU B 1 92 ? 15.642 45.378 4.791 1.00 91.93 89 LEU B C 1
ATOM 1570 O O . LEU B 1 92 ? 15.221 45.272 3.639 1.00 84.63 89 LEU B O 1
ATOM 1575 N N . LYS B 1 93 ? 15.515 46.489 5.509 1.00 90.87 90 LYS B N 1
ATOM 1576 C CA . LYS B 1 93 ? 15.231 47.776 4.886 1.00 99.13 90 LYS B CA 1
ATOM 1577 C C . LYS B 1 93 ? 16.415 48.259 4.055 1.00 101.19 90 LYS B C 1
ATOM 1578 O O . LYS B 1 93 ? 16.259 48.627 2.890 1.00 109.40 90 LYS B O 1
ATOM 1584 N N . GLU B 1 94 ? 17.598 48.255 4.661 1.00 98.29 91 GLU B N 1
ATOM 1585 C CA . GLU B 1 94 ? 18.742 48.973 4.112 1.00 102.29 91 GLU B CA 1
ATOM 1586 C C . GLU B 1 94 ? 19.232 48.326 2.821 1.00 117.96 91 GLU B C 1
ATOM 1587 O O . GLU B 1 94 ? 19.116 48.906 1.742 1.00 126.66 91 GLU B O 1
ATOM 1593 N N . GLU B 1 95 ? 19.779 47.121 2.940 1.00 107.10 92 GLU B N 1
ATOM 1594 C CA . GLU B 1 95 ? 20.629 46.559 1.897 1.00 111.55 92 GLU B CA 1
ATOM 1595 C C . GLU B 1 95 ? 19.868 45.544 1.052 1.00 105.89 92 GLU B C 1
ATOM 1596 O O . GLU B 1 95 ? 19.933 45.572 -0.177 1.00 105.92 92 GLU B O 1
ATOM 1602 N N . VAL B 1 96 ? 19.147 44.649 1.719 1.00 96.75 93 VAL B N 1
ATOM 1603 C CA . VAL B 1 96 ? 18.433 43.577 1.035 1.00 88.74 93 VAL B CA 1
ATOM 1604 C C . VAL B 1 96 ? 17.792 44.077 -0.256 1.00 94.86 93 VAL B C 1
ATOM 1605 O O . VAL B 1 96 ? 17.883 43.428 -1.297 1.00 96.38 93 VAL B O 1
ATOM 1609 N N . GLY B 1 97 ? 17.144 45.235 -0.179 1.00 94.00 94 GLY B N 1
ATOM 1610 C CA . GLY B 1 97 ? 16.201 45.650 -1.200 1.00 93.28 94 GLY B CA 1
ATOM 1611 C C . GLY B 1 97 ? 16.876 45.959 -2.522 1.00 97.74 94 GLY B C 1
ATOM 1612 O O . GLY B 1 97 ? 16.361 45.620 -3.587 1.00 92.52 94 GLY B O 1
ATOM 1613 N N . SER B 1 98 ? 18.035 46.605 -2.452 1.00 101.94 95 SER B N 1
ATOM 1614 C CA . SER B 1 98 ? 18.963 46.638 -3.577 1.00 100.45 95 SER B CA 1
ATOM 1615 C C . SER B 1 98 ? 19.519 45.250 -3.874 1.00 91.95 95 SER B C 1
ATOM 1616 O O . SER B 1 98 ? 19.640 44.854 -5.033 1.00 83.55 95 SER B O 1
ATOM 1619 N N . PHE B 1 99 ? 19.857 44.515 -2.819 1.00 89.03 96 PHE B N 1
ATOM 1620 C CA . PHE B 1 99 ? 20.568 43.250 -2.963 1.00 88.50 96 PHE B CA 1
ATOM 1621 C C . PHE B 1 99 ? 19.692 42.197 -3.634 1.00 83.79 96 PHE B C 1
ATOM 1622 O O . PHE B 1 99 ? 20.151 41.458 -4.504 1.00 72.43 96 PHE B O 1
AT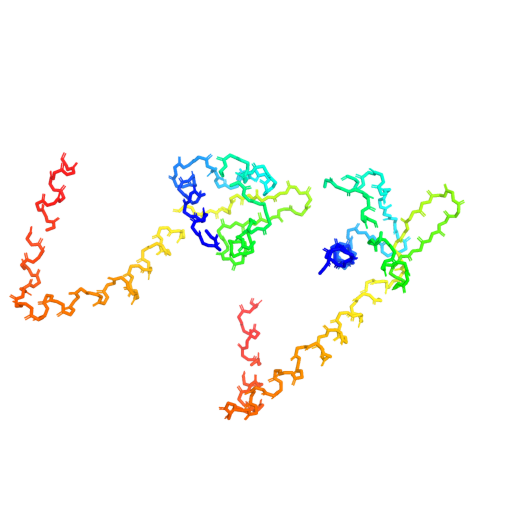OM 1630 N N . PHE B 1 100 ? 18.430 42.136 -3.223 1.00 86.84 97 PHE B N 1
ATOM 1631 C CA . PHE B 1 100 ? 17.405 41.447 -3.998 1.00 79.11 97 PHE B CA 1
ATOM 1632 C C . PHE B 1 100 ? 17.419 41.897 -5.455 1.00 87.70 97 PHE B C 1
ATOM 1633 O O . PHE B 1 100 ? 17.431 41.072 -6.369 1.00 90.44 97 PHE B O 1
ATOM 1641 N N . ARG B 1 101 ? 17.417 43.209 -5.664 1.00 91.41 98 ARG B N 1
ATOM 1642 C CA . ARG B 1 101 ? 17.400 43.771 -7.012 1.00 91.02 98 ARG B CA 1
ATOM 1643 C C . ARG B 1 101 ? 18.724 43.640 -7.720 1.00 87.71 98 ARG B C 1
ATOM 1644 O O . ARG B 1 101 ? 18.977 44.346 -8.695 1.00 88.78 98 ARG B O 1
ATOM 1652 N N . GLN B 1 102 ? 19.600 42.785 -7.222 1.00 84.98 99 GLN B N 1
ATOM 1653 C CA . GLN B 1 102 ? 20.859 42.607 -7.924 1.00 84.24 99 GLN B CA 1
ATOM 1654 C C . GLN B 1 102 ? 21.008 41.196 -8.437 1.00 82.07 99 GLN B C 1
ATOM 1655 O O . GLN B 1 102 ? 21.437 40.980 -9.581 1.00 75.79 99 GLN B O 1
ATOM 1661 N N . LEU B 1 103 ? 20.674 40.234 -7.581 1.00 83.77 100 LEU B N 1
ATOM 1662 C CA . LEU B 1 103 ? 20.497 38.872 -8.056 1.00 78.56 100 LEU B CA 1
ATOM 1663 C C . LEU B 1 103 ? 19.606 38.949 -9.291 1.00 77.34 100 LEU B C 1
ATOM 1664 O O . LEU B 1 103 ? 19.895 38.310 -10.298 1.00 73.31 100 LEU B O 1
ATOM 1669 N N . TYR B 1 104 ? 18.544 39.761 -9.186 1.00 81.64 101 TYR B N 1
ATOM 1670 C CA . TYR B 1 104 ? 17.525 39.954 -10.231 1.00 84.79 101 TYR B CA 1
ATOM 1671 C C . TYR B 1 104 ? 18.216 40.280 -11.536 1.00 88.20 101 TYR B C 1
ATOM 1672 O O . TYR B 1 104 ? 18.137 39.505 -12.506 1.00 85.59 101 TYR B O 1
ATOM 1681 N N . THR B 1 105 ? 18.890 41.435 -11.557 1.00 89.71 102 THR B N 1
ATOM 1682 C CA . THR B 1 105 ? 19.542 41.964 -12.774 1.00 89.55 102 THR B CA 1
ATOM 1683 C C . THR B 1 105 ? 20.665 41.058 -13.286 1.00 84.52 102 THR B C 1
ATOM 1684 O O . THR B 1 105 ? 20.966 41.033 -14.482 1.00 83.92 102 THR B O 1
ATOM 1688 N N . LEU B 1 106 ? 21.270 40.313 -12.361 1.00 84.00 103 LEU B N 1
ATOM 1689 C CA . LEU B 1 106 ? 22.441 39.486 -12.629 1.00 75.12 103 LEU B CA 1
ATOM 1690 C C . LEU B 1 106 ? 22.132 38.081 -13.148 1.00 63.37 103 LEU B C 1
ATOM 1691 O O . LEU B 1 106 ? 23.000 37.397 -13.683 1.00 56.67 103 LEU B O 1
ATOM 1696 N N . GLY B 1 107 ? 20.902 37.645 -12.960 1.00 56.49 104 GLY B N 1
ATOM 1697 C CA . GLY B 1 107 ? 20.545 36.300 -13.317 1.00 52.67 104 GLY B CA 1
ATOM 1698 C C . GLY B 1 107 ? 21.017 35.238 -12.329 1.00 64.84 104 GLY B C 1
ATOM 1699 O O . GLY B 1 107 ? 21.220 34.100 -12.759 1.00 63.60 104 GLY B O 1
ATOM 1700 N N . ILE B 1 108 ? 21.182 35.590 -11.033 1.00 66.13 105 ILE B N 1
ATOM 1701 C CA . ILE B 1 108 ? 21.494 34.620 -9.971 1.00 57.22 105 ILE B CA 1
ATOM 1702 C C . ILE B 1 108 ? 20.250 34.226 -9.189 1.00 63.51 105 ILE B C 1
ATOM 1703 O O . ILE B 1 108 ? 19.333 35.046 -9.010 1.00 59.72 105 ILE B O 1
ATOM 1708 N N . SER B 1 109 ? 20.232 32.974 -8.717 1.00 63.56 106 SER B N 1
ATOM 1709 C CA . SER B 1 109 ? 19.082 32.443 -7.978 1.00 69.33 106 SER B CA 1
ATOM 1710 C C . SER B 1 109 ? 19.291 32.197 -6.456 1.00 68.35 106 SER B C 1
ATOM 1711 O O . SER B 1 109 ? 20.394 32.204 -5.904 1.00 68.09 106 SER B O 1
ATOM 1714 N N . ILE B 1 110 ? 18.187 31.990 -5.779 1.00 63.95 107 ILE B N 1
ATOM 1715 C CA . ILE B 1 110 ? 18.252 31.780 -4.389 1.00 62.14 107 ILE B CA 1
ATOM 1716 C C . ILE B 1 110 ? 18.664 30.354 -4.105 1.00 64.83 107 ILE B C 1
ATOM 1717 O O . ILE B 1 110 ? 19.271 30.092 -3.084 1.00 64.20 107 ILE B O 1
ATOM 1722 N N . LYS B 1 111 ? 18.326 29.428 -4.990 1.00 55.83 108 LYS B N 1
ATOM 1723 C CA . LYS B 1 111 ? 18.843 28.100 -4.840 1.00 57.03 108 LYS B CA 1
ATOM 1724 C C . LYS B 1 111 ? 20.369 28.120 -4.994 1.00 66.32 108 LYS B C 1
ATOM 1725 O O . LYS B 1 111 ? 21.063 27.396 -4.296 1.00 64.26 108 LYS B O 1
ATOM 1731 N N . GLU B 1 112 ? 20.914 28.969 -5.859 1.00 66.26 109 GLU B N 1
ATOM 1732 C CA . GLU B 1 112 ? 22.385 29.149 -5.880 1.00 67.94 109 GLU B CA 1
AT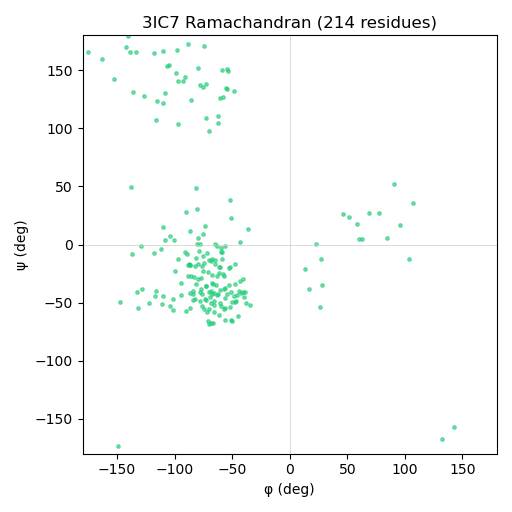OM 1733 C C . GLU B 1 112 ? 22.972 29.996 -4.731 1.00 68.83 109 GLU B C 1
ATOM 1734 O O . GLU B 1 112 ? 24.175 29.968 -4.478 1.00 69.07 109 GLU B O 1
ATOM 1740 N N . ILE B 1 113 ? 22.146 30.784 -4.057 1.00 67.54 110 ILE B N 1
ATOM 1741 C CA . ILE B 1 113 ? 22.665 31.657 -3.003 1.00 66.98 110 ILE B CA 1
ATOM 1742 C C . ILE B 1 113 ? 22.560 31.010 -1.607 1.00 67.59 110 ILE B C 1
ATOM 1743 O O . ILE B 1 113 ? 23.407 31.196 -0.721 1.00 66.38 110 ILE B O 1
ATOM 1748 N N . GLU B 1 114 ? 21.511 30.226 -1.436 1.00 69.60 111 GLU B N 1
ATOM 1749 C CA . GLU B 1 114 ? 21.398 29.366 -0.286 1.00 64.47 111 GLU B CA 1
ATOM 1750 C C . GLU B 1 114 ? 22.226 28.064 -0.457 1.00 67.59 111 GLU B C 1
ATOM 1751 O O . GLU B 1 114 ? 22.247 27.219 0.427 1.00 72.47 111 GLU B O 1
ATOM 1757 N N . LYS B 1 115 ? 22.908 27.911 -1.592 1.00 71.23 112 LYS B N 1
ATOM 1758 C CA . LYS B 1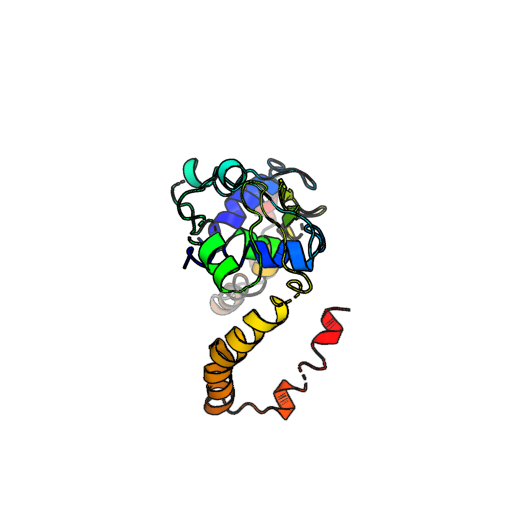 115 ? 23.982 26.918 -1.727 1.00 72.74 112 LYS B CA 1
ATOM 1759 C C . LYS B 1 115 ? 25.190 27.510 -0.970 1.00 73.13 112 LYS B C 1
ATOM 1760 O O . LYS B 1 115 ? 25.625 27.001 0.068 1.00 72.46 112 LYS B O 1
ATOM 1774 N N . TYR B 1 117 ? 25.519 29.913 0.835 1.00 72.48 114 TYR B N 1
ATOM 1775 C CA . TYR B 1 117 ? 25.366 30.296 2.210 1.00 75.83 114 TYR B CA 1
ATOM 1776 C C . TYR B 1 117 ? 25.514 29.085 3.152 1.00 80.15 114 TYR B C 1
ATOM 1777 O O . TYR B 1 117 ? 26.322 29.139 4.078 1.00 86.40 114 TYR B O 1
ATOM 1786 N N . TYR B 1 118 ? 24.745 28.010 2.932 1.00 80.51 115 TYR B N 1
ATOM 1787 C CA . TYR B 1 118 ? 24.800 26.813 3.806 1.00 81.91 115 TYR B CA 1
ATOM 1788 C C . TYR B 1 118 ? 26.220 26.222 3.847 1.00 85.96 115 TYR B C 1
ATOM 1789 O O . TYR B 1 118 ? 26.608 25.565 4.807 1.00 88.74 115 TYR B O 1
ATOM 1798 N N . GLU B 1 119 ? 26.983 26.469 2.787 1.00 82.17 116 GLU B N 1
ATOM 1799 C CA . GLU B 1 119 ? 28.371 26.027 2.723 1.00 86.60 116 GLU B CA 1
ATOM 1800 C C . GLU B 1 119 ? 29.315 27.095 3.265 1.00 93.93 116 GLU B C 1
ATOM 1801 O O . GLU B 1 119 ? 30.515 26.862 3.409 1.00 98.18 116 GLU B O 1
ATOM 1807 N N . PHE B 1 120 ? 28.764 28.267 3.565 1.00 90.25 117 PHE B N 1
ATOM 1808 C CA . PHE B 1 120 ? 29.564 29.393 4.032 1.00 83.94 117 PHE B CA 1
ATOM 1809 C C . PHE B 1 120 ? 29.843 29.289 5.528 1.00 88.39 117 PHE B C 1
ATOM 1810 O O . PHE B 1 120 ? 30.760 29.926 6.044 1.00 93.61 117 PHE B O 1
ATOM 1818 N N . ILE B 1 121 ? 29.045 28.481 6.218 1.00 89.18 118 ILE B N 1
ATOM 1819 C CA . ILE B 1 121 ? 29.253 28.228 7.639 1.00 95.63 118 ILE B CA 1
ATOM 1820 C C . ILE B 1 121 ? 30.464 27.328 7.867 1.00 103.97 118 ILE B C 1
ATOM 1821 O O . ILE B 1 121 ? 31.190 27.486 8.849 1.00 100.11 118 ILE B O 1
ATOM 1826 N N . GLN B 1 122 ? 30.674 26.385 6.955 1.00 105.10 119 GLN B N 1
ATOM 1827 C CA . GLN B 1 122 ? 31.850 25.524 7.000 1.00 103.03 119 GLN B CA 1
ATOM 1828 C C . GLN B 1 122 ? 33.107 26.324 7.325 1.00 105.03 119 GLN B C 1
ATOM 1829 O O . GLN B 1 122 ? 34.033 25.813 7.957 1.00 100.23 119 GLN B O 1
ATOM 1835 N N . ARG B 1 123 ? 33.133 27.579 6.890 1.00 104.84 120 ARG B N 1
ATOM 1836 C CA . ARG B 1 123 ? 34.344 28.388 6.957 1.00 109.81 120 ARG B CA 1
ATOM 1837 C C . ARG B 1 123 ? 34.595 28.891 8.374 1.00 104.85 120 ARG B C 1
ATOM 1838 O O . ARG B 1 123 ? 35.738 29.119 8.770 1.00 103.82 120 ARG B O 1
ATOM 1846 N N . GLN B 1 124 ? 33.518 29.062 9.135 1.00 99.49 121 GLN B N 1
ATOM 1847 C CA . GLN B 1 124 ? 33.579 29.791 10.396 1.00 110.60 121 GLN B CA 1
ATOM 1848 C C . GLN B 1 124 ? 33.644 28.836 11.583 1.00 109.14 121 GLN B C 1
ATOM 1849 O O . GLN B 1 124 ? 33.631 29.263 12.737 1.00 104.16 121 GLN B O 1
ATOM 1855 N N . ASN B 1 125 ? 33.714 27.541 11.291 1.00 111.21 122 ASN B N 1
ATOM 1856 C CA . ASN B 1 125 ? 33.741 26.511 12.343 1.00 118.13 122 ASN B CA 1
ATOM 1857 C C . ASN B 1 125 ? 35.086 25.749 12.502 1.00 114.89 122 ASN B C 1
ATOM 1858 O O . ASN B 1 125 ? 35.557 25.476 13.622 1.00 105.35 122 ASN B O 1
#

Solvent-accessible surface area: 17535 Å² total

Organism: Bacteroides thetaiotaomicron (strain ATCC 29148 / DSM 2079 / JCM 5827 / CCUG 10774 / NCTC 10582 / VPI-5482 / E50) (NCBI:txid226186)